Protein AF-M7W731-F1 (afdb_monomer_lite)

pLDDT: mean 79.97, std 20.3, range [30.62, 97.5]

Structure (mmCIF, N/CA/C/O backbone):
data_AF-M7W731-F1
#
_entry.id   AF-M7W731-F1
#
loop_
_atom_site.group_PDB
_atom_site.id
_atom_site.type_symbol
_atom_site.label_atom_id
_atom_site.label_alt_id
_atom_site.label_comp_id
_atom_site.label_asym_id
_atom_site.label_entity_id
_atom_site.label_seq_id
_atom_site.pdbx_PDB_ins_code
_atom_site.Cartn_x
_atom_site.Cartn_y
_atom_site.Cartn_z
_atom_site.occupancy
_atom_site.B_iso_or_equiv
_atom_site.auth_seq_id
_atom_site.auth_comp_id
_atom_site.auth_asym_id
_atom_site.auth_atom_id
_atom_site.pdbx_PDB_model_num
ATOM 1 N N . MET A 1 1 ? -31.489 16.932 43.949 1.00 35.72 1 MET A N 1
ATOM 2 C CA . MET A 1 1 ? -32.594 16.523 43.054 1.00 35.72 1 MET A CA 1
ATOM 3 C C . MET A 1 1 ? -32.447 15.030 42.828 1.00 35.72 1 MET A C 1
ATOM 5 O O . MET A 1 1 ? -31.420 14.610 42.314 1.00 35.72 1 MET A O 1
ATOM 9 N N . ASN A 1 2 ? -33.390 14.247 43.354 1.00 34.25 2 ASN A N 1
ATOM 10 C CA . ASN A 1 2 ? -33.272 12.797 43.522 1.00 34.25 2 ASN A CA 1
ATOM 11 C C . ASN A 1 2 ? -33.604 12.053 42.225 1.00 34.25 2 ASN A C 1
ATOM 13 O O . ASN A 1 2 ? -34.687 12.224 41.671 1.00 34.25 2 ASN A O 1
ATOM 17 N N . ASN A 1 3 ? -32.666 11.221 41.777 1.00 32.09 3 ASN A N 1
ATOM 18 C CA . ASN A 1 3 ? -32.801 10.346 40.621 1.00 32.09 3 ASN A CA 1
ATOM 19 C C . ASN A 1 3 ? -33.550 9.054 41.040 1.00 32.09 3 ASN A C 1
ATOM 21 O O . ASN A 1 3 ? -33.080 8.360 41.947 1.00 32.09 3 ASN A O 1
ATOM 25 N N . PRO A 1 4 ? -34.708 8.713 40.442 1.00 39.31 4 PRO A N 1
ATOM 26 C CA . PRO A 1 4 ? -35.573 7.618 40.902 1.00 39.31 4 PRO A CA 1
ATOM 27 C C . PRO A 1 4 ? -35.012 6.197 40.698 1.00 39.31 4 PRO A C 1
ATOM 29 O O . PRO A 1 4 ? -35.655 5.234 41.101 1.00 39.31 4 PRO A O 1
ATOM 32 N N . GLN A 1 5 ? -33.810 6.036 40.136 1.00 41.94 5 GLN A N 1
ATOM 33 C CA . GLN A 1 5 ? -33.186 4.719 39.938 1.00 41.94 5 GLN A CA 1
ATOM 34 C C . GLN A 1 5 ? -32.418 4.180 41.163 1.00 41.94 5 GLN A C 1
ATOM 36 O O . GLN A 1 5 ? -32.106 2.994 41.202 1.00 41.94 5 GLN A O 1
ATOM 41 N N . PHE A 1 6 ? -32.182 4.990 42.204 1.00 37.31 6 PHE A N 1
ATOM 42 C CA . PHE A 1 6 ? -31.450 4.554 43.410 1.00 37.31 6 PHE A CA 1
ATOM 43 C C . PHE A 1 6 ? -32.334 4.075 44.579 1.00 37.31 6 PHE A C 1
ATOM 45 O O . PHE A 1 6 ? -31.822 3.511 45.542 1.00 37.31 6 PHE A O 1
ATOM 52 N N . ALA A 1 7 ? -33.661 4.232 44.506 1.00 38.81 7 ALA A N 1
ATOM 53 C CA . ALA A 1 7 ? -34.571 3.839 45.592 1.00 38.81 7 ALA A CA 1
ATOM 54 C C . ALA A 1 7 ? -34.887 2.328 45.636 1.00 38.81 7 ALA A C 1
ATOM 56 O O . ALA A 1 7 ? -35.397 1.827 46.639 1.00 38.81 7 ALA A O 1
ATOM 57 N N . THR A 1 8 ? -34.580 1.586 44.570 1.00 40.72 8 THR A N 1
ATOM 58 C CA . THR A 1 8 ? -34.966 0.170 44.442 1.00 40.72 8 THR A CA 1
AT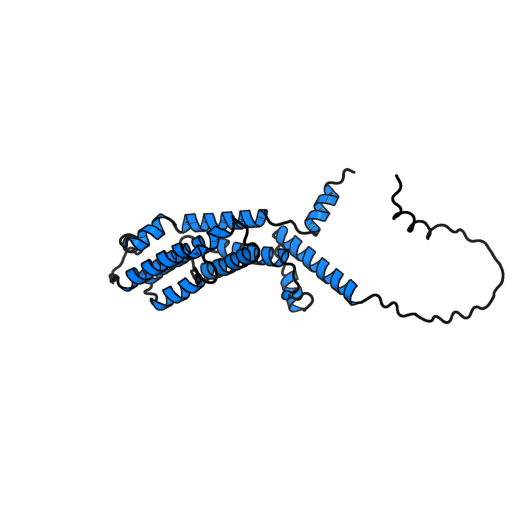OM 59 C C . THR A 1 8 ? -33.968 -0.786 45.107 1.00 40.72 8 THR A C 1
ATOM 61 O O . THR A 1 8 ? -34.338 -1.902 45.455 1.00 40.72 8 THR A O 1
ATOM 64 N N . LEU A 1 9 ? -32.729 -0.354 45.371 1.00 33.38 9 LEU A N 1
ATOM 65 C CA . LEU A 1 9 ? -31.668 -1.227 45.900 1.00 33.38 9 LEU A CA 1
ATOM 66 C C . LEU A 1 9 ? -31.447 -1.144 47.421 1.00 33.38 9 LEU A C 1
ATOM 68 O O . LEU A 1 9 ? -30.723 -1.968 47.967 1.00 33.38 9 LEU A O 1
ATOM 72 N N . GLN A 1 10 ? -32.111 -0.229 48.136 1.00 36.72 10 GLN A N 1
ATOM 73 C CA . GLN A 1 10 ? -31.995 -0.121 49.603 1.00 36.72 10 GLN A CA 1
ATOM 74 C C . GLN A 1 10 ? -33.144 -0.775 50.390 1.00 36.72 10 GLN A C 1
ATOM 76 O O . GLN A 1 10 ? -33.113 -0.789 51.617 1.00 36.72 10 GLN A O 1
ATOM 81 N N . ARG A 1 11 ? -34.144 -1.372 49.727 1.00 36.34 11 ARG A N 1
ATOM 82 C CA . ARG A 1 11 ? -35.282 -2.019 50.415 1.00 36.34 11 ARG A CA 1
ATOM 83 C C . ARG A 1 11 ? -35.084 -3.487 50.792 1.00 36.34 11 ARG A C 1
ATOM 85 O O . ARG A 1 11 ? -35.957 -4.044 51.445 1.00 36.34 11 ARG A O 1
ATOM 92 N N . ILE A 1 12 ? -33.966 -4.109 50.421 1.00 39.00 12 ILE A N 1
ATOM 93 C CA . ILE A 1 12 ? -33.734 -5.542 50.690 1.00 39.00 12 ILE A CA 1
ATOM 94 C C . ILE A 1 12 ? -32.923 -5.772 51.981 1.00 39.00 12 ILE A C 1
ATOM 96 O O . ILE A 1 12 ? -32.869 -6.888 52.483 1.00 39.00 12 ILE A O 1
ATOM 100 N N . VAL A 1 13 ? -32.360 -4.727 52.596 1.00 34.09 13 VAL A N 1
ATOM 101 C CA . VAL A 1 13 ? -31.476 -4.877 53.766 1.00 34.09 13 VAL A CA 1
ATOM 102 C C . VAL A 1 13 ? -31.936 -3.991 54.916 1.00 34.09 13 VAL A C 1
ATOM 104 O O . VAL A 1 13 ? -31.224 -3.080 55.312 1.00 34.09 13 VAL A O 1
ATOM 107 N N . SER A 1 14 ? -33.153 -4.189 55.422 1.00 39.88 14 SER A N 1
ATOM 108 C CA . SER A 1 14 ? -33.598 -3.626 56.712 1.00 39.88 14 SER A CA 1
ATOM 109 C C . SER A 1 14 ? -34.941 -4.226 57.124 1.00 39.88 14 SER A C 1
ATOM 111 O O . SER A 1 14 ? -35.965 -3.568 56.970 1.00 39.88 14 SER A O 1
ATOM 113 N N . GLN A 1 15 ? -34.960 -5.453 57.646 1.00 35.84 15 GLN A N 1
ATOM 114 C CA . GLN A 1 15 ? -36.012 -5.870 58.581 1.00 35.84 15 GLN A CA 1
ATOM 115 C C . GLN A 1 15 ? -35.390 -6.738 59.680 1.00 35.84 15 GLN A C 1
ATOM 117 O O . GLN A 1 15 ? -34.913 -7.842 59.428 1.00 35.84 15 GLN A O 1
ATOM 122 N N . GLU A 1 16 ? -35.355 -6.178 60.890 1.00 34.25 16 GLU A N 1
ATOM 123 C CA . GLU A 1 16 ? -35.110 -6.890 62.145 1.00 34.25 16 GLU A CA 1
ATOM 124 C C . GLU A 1 16 ? -36.186 -7.968 62.390 1.00 34.25 16 GLU A C 1
ATOM 126 O O . GLU A 1 16 ? -37.308 -7.852 61.885 1.00 34.25 16 GLU A O 1
ATOM 131 N N . PRO A 1 17 ? -35.878 -9.020 63.169 1.00 32.97 17 PRO A N 1
ATOM 132 C CA . PRO A 1 17 ? -36.778 -10.148 63.356 1.00 32.97 17 PRO A CA 1
ATOM 133 C C . PRO A 1 17 ? -37.868 -9.838 64.393 1.00 32.97 17 PRO A C 1
ATOM 135 O O . PRO A 1 17 ? -37.584 -9.579 65.562 1.00 32.97 17 PRO A O 1
ATOM 138 N N . LEU A 1 18 ? -39.134 -9.954 63.991 1.00 33.41 18 LEU A N 1
ATOM 139 C CA . LEU A 1 18 ? -40.259 -10.097 64.918 1.00 33.41 18 LEU A CA 1
ATOM 140 C C . LEU A 1 18 ? -40.454 -11.591 65.241 1.00 33.41 18 LEU A C 1
ATOM 142 O O . LEU A 1 18 ? -40.784 -12.393 64.371 1.00 33.41 18 LEU A O 1
ATOM 146 N N . HIS A 1 19 ? -40.239 -11.973 66.502 1.00 31.64 19 HIS A N 1
ATOM 147 C CA . HIS A 1 19 ? -40.665 -13.261 67.072 1.00 31.64 19 HIS A CA 1
ATOM 148 C C . HIS A 1 19 ? -42.198 -13.287 67.316 1.00 31.64 19 HIS A C 1
ATOM 150 O O . HIS A 1 19 ? -42.839 -12.238 67.311 1.00 31.64 19 HIS A O 1
ATOM 156 N N . PRO A 1 20 ? -42.799 -14.426 67.710 1.00 41.78 20 PRO A N 1
ATOM 157 C CA . PRO A 1 20 ? -43.018 -15.634 66.921 1.00 41.78 20 PRO A CA 1
ATOM 158 C C . PRO A 1 20 ? -44.527 -15.959 66.879 1.00 41.78 20 PRO A C 1
ATOM 160 O O . PRO A 1 20 ? -45.211 -15.886 67.899 1.00 41.78 20 PRO A O 1
ATOM 163 N N . THR A 1 21 ? -45.092 -16.382 65.749 1.00 31.80 21 THR A N 1
ATOM 164 C CA . THR A 1 21 ? -46.447 -16.962 65.779 1.00 31.80 21 THR A CA 1
ATOM 165 C C . THR A 1 21 ? -46.628 -18.059 64.738 1.00 31.80 21 THR A C 1
ATOM 167 O O . THR A 1 21 ? -46.629 -17.818 63.541 1.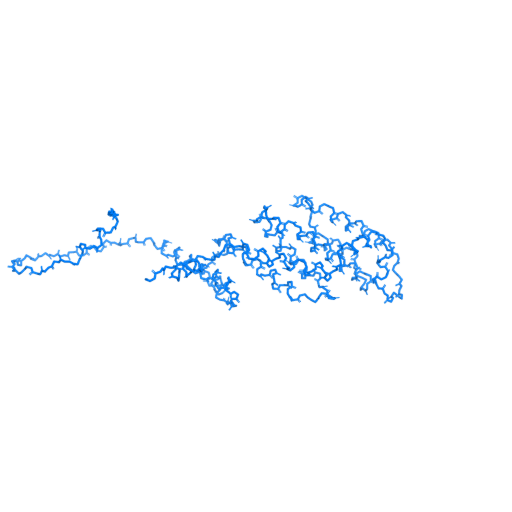00 31.80 21 THR A O 1
ATOM 170 N N . GLN A 1 22 ? -46.812 -19.262 65.288 1.00 33.59 22 GLN A N 1
ATOM 171 C CA . GLN A 1 22 ? -47.610 -20.386 64.796 1.00 33.59 22 GLN A CA 1
ATOM 172 C C . GLN A 1 22 ? -47.165 -21.082 63.498 1.00 33.59 22 GLN A C 1
ATOM 174 O O . GLN A 1 22 ? -47.378 -20.625 62.382 1.00 33.59 22 GLN A O 1
ATOM 179 N N . ASN A 1 23 ? -46.624 -22.289 63.707 1.00 36.53 23 ASN A N 1
ATOM 180 C CA . ASN A 1 23 ? -46.386 -23.324 62.707 1.00 36.53 23 ASN A CA 1
ATOM 181 C C . ASN A 1 23 ? -47.661 -23.633 61.909 1.00 36.53 23 ASN A C 1
ATOM 183 O O . ASN A 1 23 ? -48.550 -24.331 62.395 1.00 36.53 23 ASN A O 1
ATOM 187 N N . ILE A 1 24 ? -47.695 -23.184 60.659 1.00 34.38 24 ILE A N 1
ATOM 188 C CA . ILE A 1 24 ? -48.495 -23.802 59.603 1.00 34.38 24 ILE A CA 1
ATOM 189 C C . ILE A 1 24 ? -47.495 -24.588 58.747 1.00 34.38 24 ILE A C 1
ATOM 191 O O . ILE A 1 24 ? -46.533 -23.985 58.265 1.00 34.38 24 ILE A O 1
ATOM 195 N N . PRO A 1 25 ? -47.656 -25.908 58.553 1.00 30.62 25 PRO A N 1
ATOM 196 C CA . PRO A 1 25 ? -46.823 -26.633 57.612 1.00 30.62 25 PRO A CA 1
ATOM 197 C C . PRO A 1 25 ? -47.256 -26.226 56.203 1.00 30.62 25 PRO A C 1
ATOM 199 O O . PRO A 1 25 ? -48.246 -26.722 55.673 1.00 30.62 25 PRO A O 1
ATOM 202 N N . ILE A 1 26 ? -46.538 -25.271 55.615 1.00 33.94 26 ILE A N 1
ATOM 203 C CA . ILE A 1 26 ? -46.616 -24.996 54.184 1.00 33.94 26 ILE A CA 1
ATOM 204 C C . ILE A 1 26 ? -45.675 -26.001 53.524 1.00 33.94 26 ILE A C 1
ATOM 206 O O . ILE A 1 26 ? -44.454 -25.860 53.597 1.00 33.94 26 ILE A O 1
ATOM 210 N N . GLU A 1 27 ? -46.238 -27.037 52.901 1.00 33.44 27 GLU A N 1
ATOM 211 C CA . GLU A 1 27 ? -45.519 -27.811 51.890 1.00 33.44 27 GLU A CA 1
ATOM 212 C C . GLU A 1 27 ? -45.162 -26.862 50.743 1.00 33.44 27 GLU A C 1
ATOM 214 O O . GLU A 1 27 ? -45.963 -26.585 49.849 1.00 33.44 27 GLU A O 1
ATOM 219 N N . VAL A 1 28 ? -43.941 -26.330 50.780 1.00 31.69 28 VAL A N 1
ATOM 220 C CA . VAL A 1 28 ? -43.346 -25.638 49.643 1.00 31.69 28 VAL A CA 1
ATOM 221 C C . VAL A 1 28 ? -43.001 -26.713 48.621 1.00 31.69 28 VAL A C 1
ATOM 223 O O . VAL A 1 28 ? -41.910 -27.283 48.630 1.00 31.69 28 VAL A O 1
ATOM 226 N N . LYS A 1 29 ? -43.937 -27.005 47.716 1.00 31.25 29 LYS A N 1
ATOM 227 C CA . LYS A 1 29 ? -43.549 -27.547 46.417 1.00 31.25 29 LYS A CA 1
ATOM 228 C C . LYS A 1 29 ? -42.704 -26.470 45.751 1.00 31.25 29 LYS A C 1
ATOM 230 O O . LYS A 1 29 ? -43.227 -25.462 45.286 1.00 31.25 29 LYS A O 1
ATOM 235 N N . MET A 1 30 ? -41.387 -26.666 45.763 1.00 32.84 30 MET A N 1
ATOM 236 C CA . MET A 1 30 ? -40.483 -25.928 44.894 1.00 32.84 30 MET A CA 1
ATOM 237 C C . MET A 1 30 ? -40.798 -26.348 43.459 1.00 32.84 30 MET A C 1
ATOM 239 O O . MET A 1 30 ? -40.150 -27.229 42.900 1.00 32.84 30 MET A O 1
ATOM 243 N N . GLU A 1 31 ? -41.808 -25.728 42.855 1.00 34.28 31 GLU A N 1
ATOM 244 C CA . GLU A 1 31 ? -41.793 -25.564 41.411 1.00 34.28 31 GLU A CA 1
ATOM 245 C C . GLU A 1 31 ? -40.622 -24.628 41.125 1.00 34.28 31 GLU A C 1
ATOM 247 O O . GLU A 1 31 ? -40.705 -23.406 41.249 1.00 34.28 31 GLU A O 1
ATOM 252 N N . GLN A 1 32 ? -39.470 -25.239 40.838 1.00 33.44 32 GLN A N 1
ATOM 253 C CA . GLN A 1 32 ? -38.389 -24.574 40.139 1.00 33.44 32 GLN A CA 1
ATOM 254 C C . GLN A 1 32 ? -38.956 -24.145 38.788 1.00 33.44 32 GLN A C 1
ATOM 256 O O . GLN A 1 32 ? -38.897 -24.888 37.812 1.00 33.44 32 GLN A O 1
ATOM 261 N N . SER A 1 33 ? -39.538 -22.949 38.737 1.00 33.09 33 SER A N 1
ATOM 262 C CA . SER A 1 33 ? -39.688 -22.233 37.481 1.00 33.09 33 SER A CA 1
ATOM 263 C C . SER A 1 33 ? -38.289 -22.151 36.881 1.00 33.09 33 SER A C 1
ATOM 265 O O . SER A 1 33 ? -37.407 -21.566 37.520 1.00 33.09 33 SER A O 1
ATOM 267 N N . PRO A 1 34 ? -38.029 -22.762 35.712 1.00 33.75 34 PRO A N 1
ATOM 268 C CA . PRO A 1 34 ? -36.736 -22.617 35.083 1.00 33.75 34 PRO A CA 1
ATOM 269 C C . PRO A 1 34 ? -36.574 -21.129 34.796 1.00 33.75 34 PRO A C 1
ATOM 271 O O . PRO A 1 34 ? -37.365 -20.519 34.075 1.00 33.75 34 PRO A O 1
ATOM 274 N N . MET A 1 35 ? -35.570 -20.528 35.425 1.00 36.06 35 MET A N 1
ATOM 275 C CA . MET A 1 35 ? -35.112 -19.201 35.070 1.00 36.06 35 MET A CA 1
ATOM 276 C C . MET A 1 35 ? -34.564 -19.338 33.648 1.00 36.06 35 MET A C 1
ATOM 278 O O . MET A 1 35 ? -33.432 -19.771 33.451 1.00 36.06 35 MET A O 1
ATOM 282 N N . ILE A 1 36 ? -35.382 -19.040 32.639 1.00 39.16 36 ILE A N 1
ATOM 283 C CA . ILE A 1 36 ? -34.905 -18.866 31.267 1.00 39.16 36 ILE A CA 1
ATOM 284 C C . ILE A 1 36 ? -34.214 -17.498 31.245 1.00 39.16 36 ILE A C 1
ATOM 286 O O . ILE A 1 36 ? -34.732 -16.515 30.723 1.00 39.16 36 ILE A O 1
ATOM 290 N N . VAL A 1 37 ? -33.059 -17.406 31.909 1.00 40.44 37 VAL A N 1
ATOM 291 C CA . VAL A 1 37 ? -32.081 -16.362 31.613 1.00 40.44 37 VAL A CA 1
ATOM 292 C C . VAL A 1 37 ? -31.497 -16.790 30.285 1.00 40.44 37 VAL A C 1
ATOM 294 O O . VAL A 1 37 ? -30.878 -17.847 30.198 1.00 40.44 37 VAL A O 1
ATOM 297 N N . SER A 1 38 ? -31.800 -16.033 29.233 1.00 44.31 38 SER A N 1
ATOM 298 C CA . SER A 1 38 ? -31.366 -16.343 27.877 1.00 44.31 38 SER A CA 1
ATOM 299 C C . SER A 1 38 ? -29.852 -16.560 27.874 1.00 44.31 38 SER A C 1
ATOM 301 O O . SER A 1 38 ? -29.084 -15.600 27.995 1.00 44.31 38 SER A O 1
ATOM 303 N N . THR A 1 39 ? -29.431 -17.812 27.726 1.00 53.38 39 THR A N 1
ATOM 304 C CA . THR A 1 39 ? -28.039 -18.233 27.519 1.00 53.38 39 THR A CA 1
ATOM 305 C C . THR A 1 39 ? -27.357 -17.418 26.420 1.00 53.38 39 THR A C 1
ATOM 307 O O . THR A 1 39 ? -26.147 -17.206 26.456 1.00 53.38 39 THR A O 1
ATOM 310 N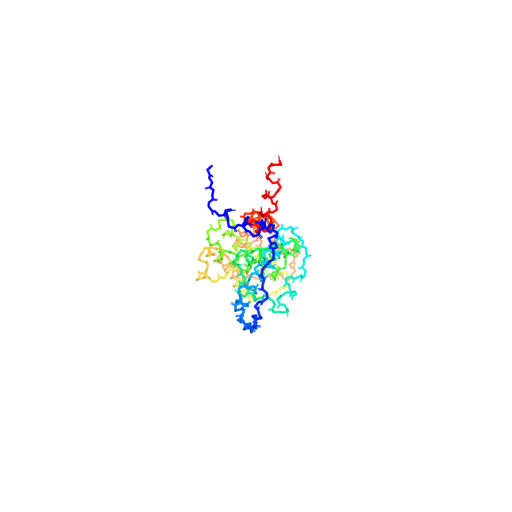 N . ASP A 1 40 ? -28.149 -16.880 25.496 1.00 62.78 40 ASP A N 1
ATOM 311 C CA . ASP A 1 40 ? -27.712 -16.064 24.371 1.00 62.78 40 ASP A CA 1
ATOM 312 C C . ASP A 1 40 ? -27.193 -14.685 24.797 1.00 62.78 40 ASP A C 1
ATOM 314 O O . ASP A 1 40 ? -26.165 -14.243 24.291 1.00 62.78 40 ASP A O 1
ATOM 318 N N . LEU A 1 41 ? -27.836 -14.014 25.763 1.00 58.28 41 LEU A N 1
ATOM 319 C CA . LEU A 1 41 ? -27.426 -12.672 26.200 1.00 58.28 41 LEU A CA 1
ATOM 320 C C . LEU A 1 41 ? -26.138 -12.715 27.028 1.00 58.28 41 LEU A C 1
ATOM 322 O O . LEU A 1 41 ? -25.248 -11.893 26.833 1.00 58.28 41 LEU A O 1
ATOM 326 N N . GLU A 1 42 ? -26.012 -13.684 27.935 1.00 64.06 42 GLU A N 1
ATOM 327 C CA . GLU A 1 42 ? -24.808 -13.828 28.759 1.00 64.06 42 GLU A CA 1
ATOM 328 C C . GLU A 1 42 ? -23.595 -14.240 27.909 1.00 64.06 42 GLU A C 1
ATOM 330 O O . GLU A 1 42 ? -22.498 -13.705 28.079 1.00 64.06 42 GLU A O 1
ATOM 335 N N . THR A 1 43 ? -23.806 -15.124 26.930 1.00 67.88 43 THR A N 1
ATOM 336 C CA . THR A 1 43 ? -22.784 -15.508 25.947 1.00 67.88 43 THR A CA 1
ATOM 337 C C . THR A 1 43 ? -22.387 -14.325 25.064 1.00 67.88 43 THR A C 1
ATOM 339 O O . THR A 1 43 ? -21.196 -14.089 24.859 1.00 67.88 43 THR A O 1
ATOM 342 N N . LEU A 1 44 ? -23.356 -13.534 24.594 1.00 64.06 44 LEU A N 1
ATOM 343 C CA . LEU A 1 44 ? -23.106 -12.325 23.805 1.00 64.06 44 LEU A CA 1
ATOM 344 C C . LEU A 1 44 ? -22.308 -11.277 24.598 1.00 64.06 44 LEU A C 1
ATOM 346 O O . LEU A 1 44 ? -21.345 -10.714 24.079 1.00 64.06 44 LEU A O 1
ATOM 350 N N . CYS A 1 45 ? -22.657 -11.054 25.869 1.00 71.88 45 CYS A N 1
ATOM 351 C CA . CYS A 1 45 ? -21.927 -10.146 26.753 1.00 71.88 45 CYS A CA 1
ATOM 352 C C . CYS A 1 45 ? -20.476 -10.598 26.960 1.00 71.88 45 CYS A C 1
ATOM 354 O O . CYS A 1 45 ? -19.567 -9.782 26.836 1.00 71.88 45 CYS A O 1
ATOM 356 N N . ARG A 1 46 ? -20.236 -11.895 27.201 1.00 75.56 46 ARG A N 1
ATOM 357 C CA . ARG A 1 46 ? -18.876 -12.445 27.355 1.00 75.56 46 ARG A CA 1
ATOM 358 C C . ARG A 1 46 ? -18.042 -12.286 26.082 1.00 75.56 46 ARG A C 1
ATOM 360 O O . ARG A 1 46 ? -16.890 -11.870 26.173 1.00 75.56 46 ARG A O 1
ATOM 367 N N . LYS A 1 47 ? -18.622 -12.566 24.908 1.00 75.38 47 LYS A N 1
ATOM 368 C CA . LYS A 1 47 ? -17.961 -12.371 23.605 1.00 75.38 47 LYS A CA 1
ATOM 369 C C . LYS A 1 47 ? -17.531 -10.919 23.405 1.00 75.38 47 LYS A C 1
ATOM 371 O O . LYS A 1 47 ? -16.373 -10.666 23.089 1.00 75.38 47 LYS A O 1
ATOM 376 N N . LYS A 1 48 ? -18.441 -9.976 23.665 1.00 77.62 48 LYS A N 1
ATOM 377 C CA . LYS A 1 48 ? -18.162 -8.542 23.544 1.00 77.62 48 LYS A CA 1
ATOM 378 C C . LYS A 1 48 ? -17.055 -8.087 24.496 1.00 77.62 48 LYS A C 1
ATOM 380 O O . LYS A 1 48 ? -16.137 -7.399 24.076 1.00 77.62 48 LYS A O 1
ATOM 385 N N . THR A 1 49 ? -17.089 -8.527 25.754 1.00 80.69 49 THR A N 1
ATOM 386 C CA . THR A 1 49 ? -16.029 -8.206 26.721 1.00 80.69 49 THR A CA 1
ATOM 387 C C . THR A 1 49 ? -14.662 -8.736 26.281 1.00 80.69 49 THR A C 1
ATOM 389 O O . THR A 1 49 ? -13.661 -8.047 26.451 1.00 80.69 49 THR A O 1
ATOM 392 N N . LEU A 1 50 ? -14.597 -9.940 25.705 1.00 79.56 50 LEU A N 1
ATOM 393 C CA . LEU A 1 50 ? -13.344 -10.485 25.176 1.00 79.56 50 LEU A CA 1
ATOM 394 C C . LEU A 1 50 ? -12.829 -9.681 23.976 1.00 79.56 50 LEU A C 1
ATOM 396 O O . LEU A 1 50 ? -11.631 -9.417 23.906 1.00 79.56 50 LEU A O 1
ATOM 400 N N . GLU A 1 51 ? -13.717 -9.256 23.073 1.00 80.19 51 GLU A N 1
ATOM 401 C CA . GLU A 1 51 ? -13.362 -8.354 21.972 1.00 80.19 51 GLU A CA 1
ATOM 402 C C . GLU A 1 51 ? -12.805 -7.023 22.496 1.00 80.19 51 GLU A C 1
ATOM 404 O O . GLU A 1 51 ? -11.718 -6.626 22.081 1.00 80.19 51 GLU A O 1
ATOM 409 N N . ASP A 1 52 ? -13.483 -6.390 23.458 1.00 83.19 52 ASP A N 1
ATOM 410 C CA . ASP A 1 52 ? -13.059 -5.120 24.062 1.00 83.19 52 ASP A CA 1
ATOM 411 C C . ASP A 1 52 ? -11.674 -5.241 24.739 1.00 83.19 52 ASP A C 1
ATOM 413 O O . ASP A 1 52 ? -10.844 -4.332 24.655 1.00 83.19 52 ASP A O 1
ATOM 417 N N . ILE A 1 53 ? -11.388 -6.381 25.385 1.00 81.94 53 ILE A N 1
ATOM 418 C CA . ILE A 1 53 ? -10.066 -6.678 25.963 1.00 81.94 53 ILE A CA 1
ATOM 419 C C . ILE A 1 53 ? -9.017 -6.847 24.859 1.00 81.94 53 ILE A C 1
ATOM 421 O O . ILE A 1 53 ? -7.920 -6.302 24.971 1.00 81.94 53 ILE A O 1
ATOM 425 N N . CYS A 1 54 ? -9.320 -7.590 23.793 1.00 83.06 54 CYS A N 1
ATOM 426 C CA . CYS A 1 54 ? -8.395 -7.743 22.672 1.00 83.06 54 CYS A CA 1
ATOM 427 C C . CYS A 1 54 ? -8.110 -6.398 21.990 1.00 83.06 54 CYS A C 1
ATOM 429 O O . CYS A 1 54 ? -6.962 -6.123 21.646 1.00 83.06 54 CYS A O 1
ATOM 431 N N . GLU A 1 55 ? -9.126 -5.548 21.837 1.00 84.44 55 GLU A N 1
ATOM 432 C CA . GLU A 1 55 ? -8.981 -4.196 21.302 1.00 84.44 55 GLU A CA 1
ATOM 433 C C . GLU A 1 55 ? -8.053 -3.346 22.173 1.00 84.44 55 GLU A C 1
ATOM 435 O O . GLU A 1 55 ? -7.135 -2.712 21.661 1.00 84.44 55 GLU A O 1
ATOM 440 N N . TYR A 1 56 ? -8.222 -3.408 23.494 1.00 85.38 56 TYR A N 1
ATOM 441 C CA . TYR A 1 56 ? -7.342 -2.735 24.444 1.00 85.38 56 TYR A CA 1
ATOM 442 C C . TYR A 1 56 ? -5.890 -3.196 24.351 1.00 85.38 56 TYR A C 1
ATOM 444 O O . TYR A 1 56 ? -4.977 -2.376 24.308 1.00 85.38 56 TYR A O 1
ATOM 452 N N . LEU A 1 57 ? -5.655 -4.508 24.290 1.00 84.06 57 LEU A N 1
ATOM 453 C CA . LEU A 1 57 ? -4.301 -5.044 24.146 1.00 84.06 57 LEU A CA 1
ATOM 454 C C . LEU A 1 57 ? -3.655 -4.586 22.832 1.00 84.06 57 LEU A C 1
ATOM 456 O O . LEU A 1 57 ? -2.456 -4.313 22.811 1.00 84.06 57 LEU A O 1
ATOM 460 N N . MET A 1 58 ? -4.437 -4.458 21.753 1.00 82.56 58 MET A N 1
ATOM 461 C CA . MET A 1 58 ? -3.949 -3.865 20.508 1.00 82.56 58 MET A CA 1
ATOM 462 C C . MET A 1 58 ? -3.594 -2.388 20.674 1.00 82.56 58 MET A C 1
ATOM 464 O O . MET A 1 58 ? -2.501 -2.023 20.256 1.00 82.56 58 MET A O 1
ATOM 468 N N . ASP A 1 59 ? -4.453 -1.586 21.310 1.00 81.94 59 ASP A N 1
ATOM 469 C CA . ASP A 1 59 ? -4.215 -0.152 21.542 1.00 81.94 59 ASP A CA 1
ATOM 470 C C . ASP A 1 59 ? -2.960 0.118 22.384 1.00 81.94 59 ASP A C 1
ATOM 472 O O . ASP A 1 59 ? -2.331 1.163 22.250 1.00 81.94 59 ASP A O 1
ATOM 476 N N . GLN A 1 60 ? -2.607 -0.812 23.273 1.00 82.12 60 GLN A N 1
ATOM 477 C CA . GLN A 1 60 ? -1.408 -0.732 24.112 1.00 82.12 60 GLN A CA 1
ATOM 478 C C . GLN A 1 60 ? -0.165 -1.355 23.456 1.00 82.12 60 GLN A C 1
ATOM 480 O O . GLN A 1 60 ? 0.851 -1.528 24.127 1.00 82.12 60 GLN A O 1
ATOM 485 N N . ASP A 1 61 ? -0.245 -1.747 22.180 1.00 76.62 61 ASP A N 1
ATOM 486 C CA . ASP A 1 61 ? 0.815 -2.457 21.456 1.00 76.62 61 ASP A CA 1
ATOM 487 C C . ASP A 1 61 ? 1.317 -3.730 22.164 1.00 76.62 61 ASP A C 1
ATOM 489 O O . ASP A 1 61 ? 2.433 -4.200 21.944 1.00 76.62 61 ASP A O 1
ATOM 493 N N . ILE A 1 62 ? 0.460 -4.359 22.971 1.00 78.88 62 ILE A N 1
ATOM 494 C CA . ILE A 1 62 ? 0.786 -5.600 23.668 1.00 78.88 62 ILE A CA 1
ATOM 495 C C . ILE A 1 62 ? 0.610 -6.758 22.688 1.00 78.88 62 ILE A C 1
ATOM 497 O O . ILE A 1 62 ? -0.473 -6.998 22.142 1.00 78.88 62 ILE A O 1
ATOM 501 N N . GLU A 1 63 ? 1.691 -7.494 22.444 1.00 69.19 63 GLU A N 1
ATOM 502 C CA . GLU A 1 63 ? 1.637 -8.719 21.655 1.00 69.19 63 GLU A CA 1
ATOM 503 C C . GLU A 1 63 ? 0.877 -9.794 22.439 1.00 69.19 63 GLU A C 1
ATOM 505 O O . GLU A 1 63 ? 1.270 -10.191 23.537 1.00 69.19 63 GLU A O 1
ATOM 510 N N . CYS A 1 64 ? -0.253 -10.250 21.898 1.00 68.12 64 CYS A N 1
ATOM 511 C CA . CYS A 1 64 ? -1.094 -11.223 22.575 1.00 68.12 64 CYS A CA 1
ATOM 512 C C . CYS A 1 64 ? -1.672 -12.237 21.587 1.00 68.12 64 CYS A C 1
ATOM 514 O O . CYS A 1 64 ? -2.499 -11.908 20.738 1.00 68.12 64 CYS A O 1
ATOM 516 N N . GLY A 1 65 ? -1.275 -13.504 21.737 1.00 73.44 65 GLY A N 1
ATOM 517 C CA . GLY A 1 65 ? -1.846 -14.622 20.981 1.00 73.44 65 GLY A CA 1
ATOM 518 C C . GLY A 1 65 ? -3.284 -14.973 21.382 1.00 73.44 65 GLY A C 1
ATOM 519 O O . GLY A 1 65 ? -3.910 -15.783 20.700 1.00 73.44 65 GLY A O 1
ATOM 520 N N . LEU A 1 66 ? -3.812 -14.358 22.452 1.00 75.88 66 LEU A N 1
ATOM 521 C CA . LEU A 1 66 ? -5.152 -14.611 22.989 1.00 75.88 66 LEU A CA 1
ATOM 522 C C . LEU A 1 66 ? -6.215 -14.530 21.898 1.00 75.88 66 LEU A C 1
ATOM 524 O O . LEU A 1 66 ? -7.051 -15.413 21.795 1.00 75.88 66 LEU A O 1
ATOM 528 N N . PHE A 1 67 ? -6.153 -13.521 21.034 1.00 74.00 67 PHE A N 1
ATOM 529 C CA . PHE A 1 67 ? -7.160 -13.361 19.994 1.00 74.00 67 PHE A CA 1
ATOM 530 C C . PHE A 1 67 ? -7.168 -14.513 18.977 1.00 74.00 67 PHE A C 1
ATOM 532 O O . PHE A 1 67 ? -8.223 -15.057 18.653 1.00 74.00 67 PHE A O 1
ATOM 539 N N . ASN A 1 68 ? -5.990 -14.938 18.510 1.00 77.19 68 ASN A N 1
ATOM 540 C CA . ASN A 1 68 ? -5.884 -16.080 17.600 1.00 77.19 68 ASN A CA 1
ATOM 541 C C . ASN A 1 68 ? -6.370 -17.366 18.277 1.00 77.19 68 ASN A C 1
ATOM 543 O O . ASN A 1 68 ? -7.046 -18.169 17.642 1.00 77.19 68 ASN A O 1
ATOM 547 N N . GLN A 1 69 ? -6.088 -17.530 19.572 1.00 81.06 69 GLN A N 1
ATOM 548 C CA . GLN A 1 69 ? -6.609 -18.642 20.365 1.00 81.06 69 GLN A CA 1
ATOM 549 C C . GLN A 1 69 ? -8.137 -18.578 20.493 1.00 81.06 69 GLN A C 1
ATOM 551 O O . GLN A 1 69 ? -8.795 -19.610 20.396 1.00 81.06 69 GLN A O 1
ATOM 556 N N . LEU A 1 70 ? -8.727 -17.394 20.670 1.00 78.50 70 LEU A N 1
ATOM 557 C CA . LEU A 1 70 ? -10.180 -17.228 20.761 1.00 78.50 70 LEU A CA 1
ATOM 558 C C . LEU A 1 70 ? -10.887 -17.585 19.446 1.00 78.50 70 LEU A C 1
ATOM 560 O O . LEU A 1 70 ? -11.937 -18.221 19.490 1.00 78.50 70 LEU A O 1
ATOM 564 N N . ILE A 1 71 ? -10.300 -17.247 18.292 1.00 74.81 71 ILE A N 1
ATOM 565 C CA . ILE A 1 71 ? -10.814 -17.680 16.981 1.00 74.81 71 ILE A CA 1
ATOM 566 C C . ILE A 1 71 ? -10.646 -19.192 16.798 1.00 74.81 71 ILE A C 1
ATOM 568 O O . ILE A 1 71 ? -11.592 -19.868 16.413 1.00 74.81 71 ILE A O 1
ATOM 572 N N . GLN A 1 72 ? -9.455 -19.735 17.074 1.00 83.38 72 GLN A N 1
ATOM 573 C CA . GLN A 1 72 ? -9.160 -21.163 16.884 1.00 83.38 72 GLN A CA 1
ATOM 574 C C . GLN A 1 72 ? -10.059 -22.077 17.719 1.00 83.38 72 GLN A C 1
ATOM 576 O O . GLN A 1 72 ? -10.355 -23.189 17.300 1.00 83.38 72 GLN A O 1
ATOM 581 N N . ASN A 1 73 ? -10.484 -21.607 18.890 1.00 83.00 73 ASN A N 1
ATOM 582 C CA . ASN A 1 73 ? -11.405 -22.325 19.766 1.00 83.00 73 ASN A CA 1
ATOM 583 C C . ASN A 1 73 ? -12.878 -21.934 19.537 1.00 83.00 73 ASN A C 1
ATOM 585 O O . ASN A 1 73 ? -13.717 -22.233 20.381 1.00 83.00 73 ASN A O 1
ATOM 589 N N . GLU A 1 74 ? -13.189 -21.233 18.440 1.00 79.50 74 GLU A N 1
ATOM 590 C CA . GLU A 1 74 ? -14.550 -20.851 18.032 1.00 79.50 74 GLU A CA 1
ATOM 591 C C . GLU A 1 74 ? -15.311 -19.982 19.058 1.00 79.50 74 GLU A C 1
ATOM 593 O O . GLU A 1 74 ? -16.533 -19.837 18.997 1.00 79.50 74 GLU A O 1
ATOM 598 N N . TYR A 1 75 ? -14.598 -19.335 19.989 1.00 74.06 75 TYR A N 1
ATOM 599 C CA . TYR A 1 75 ? -15.199 -18.413 20.961 1.00 74.06 75 TYR A CA 1
ATOM 600 C C . TYR A 1 75 ? -15.621 -17.090 20.318 1.00 74.06 75 TYR A C 1
ATOM 602 O O . TYR A 1 75 ? -16.562 -16.445 20.786 1.00 74.06 75 TYR A O 1
ATOM 610 N N . ILE A 1 76 ? -14.931 -16.687 19.249 1.00 74.00 76 ILE A N 1
ATOM 611 C CA . ILE A 1 76 ? -15.201 -15.474 18.480 1.00 74.00 76 ILE A CA 1
ATOM 612 C C . ILE A 1 76 ? -15.302 -15.847 17.002 1.00 74.00 76 ILE A C 1
ATOM 614 O O . ILE A 1 76 ? -14.372 -16.424 16.441 1.00 74.00 76 ILE A O 1
ATOM 618 N N . ASN A 1 77 ? -16.407 -15.465 16.364 1.00 75.81 77 ASN A N 1
ATOM 619 C CA . ASN A 1 77 ? -16.546 -15.536 14.917 1.00 75.81 77 ASN A CA 1
ATOM 620 C C . ASN A 1 77 ? -15.931 -14.266 14.287 1.00 75.81 77 ASN A C 1
ATOM 622 O O . ASN A 1 77 ? -16.382 -13.165 14.613 1.00 75.81 77 ASN A O 1
ATOM 626 N N . PRO A 1 78 ? -14.935 -14.376 13.386 1.00 73.31 78 PRO A N 1
ATOM 627 C CA . PRO A 1 78 ? -14.335 -13.220 12.717 1.00 73.31 78 PRO A CA 1
ATOM 628 C C . PRO A 1 78 ? -15.341 -12.318 11.991 1.00 73.31 78 PRO A C 1
ATOM 630 O O . PRO A 1 78 ? -15.145 -11.101 11.920 1.00 73.31 78 PRO A O 1
ATOM 633 N N . ASP A 1 79 ? -16.429 -12.895 11.482 1.00 75.31 79 ASP A N 1
ATOM 634 C CA . ASP A 1 79 ? -17.453 -12.147 10.756 1.00 75.31 79 ASP A CA 1
ATOM 635 C C . ASP A 1 79 ? -18.261 -11.230 11.684 1.00 75.31 79 ASP A C 1
ATOM 637 O O . ASP A 1 79 ? -18.631 -10.126 11.276 1.00 75.31 79 ASP A O 1
ATOM 641 N N . GLU A 1 80 ? -18.434 -11.630 12.948 1.00 75.38 80 GLU A N 1
ATOM 642 C CA . GLU A 1 80 ? -19.197 -10.915 13.984 1.00 75.38 80 GLU A CA 1
ATOM 643 C C . GLU A 1 80 ? -18.421 -9.758 14.637 1.00 75.38 80 GLU A C 1
ATOM 645 O O . GLU A 1 80 ? -19.013 -8.972 15.373 1.00 75.38 80 GLU A O 1
ATOM 650 N N . LEU A 1 81 ? -17.117 -9.629 14.367 1.00 77.00 81 LEU A N 1
ATOM 651 C CA . LEU A 1 81 ? -16.276 -8.587 14.963 1.00 77.00 81 LEU A CA 1
ATOM 652 C C . LEU A 1 81 ? -16.732 -7.179 14.576 1.00 77.00 81 LEU A C 1
ATOM 654 O O . LEU A 1 81 ? -17.137 -6.924 13.433 1.00 77.00 81 LEU A O 1
ATOM 658 N N . SER A 1 82 ? -16.564 -6.233 15.500 1.00 80.62 82 SER A N 1
ATOM 659 C CA . SER A 1 82 ? -16.818 -4.828 15.220 1.00 80.62 82 SER A CA 1
ATOM 660 C C . SER A 1 82 ? -15.902 -4.302 14.113 1.00 80.62 82 SER A C 1
ATOM 662 O O . SER A 1 82 ? -14.738 -4.683 13.964 1.00 80.62 82 SER A O 1
ATOM 664 N N . GLN A 1 83 ? -16.426 -3.354 13.338 1.00 83.12 83 GLN A N 1
ATOM 665 C CA . GLN A 1 83 ? -15.656 -2.691 12.286 1.00 83.12 83 GLN A CA 1
ATOM 666 C C . GLN A 1 83 ? -14.445 -1.933 12.849 1.00 83.12 83 GLN A C 1
ATOM 668 O O . GLN A 1 83 ? -13.414 -1.844 12.193 1.00 83.12 83 GLN A O 1
ATOM 673 N N . ASN A 1 84 ? -14.529 -1.409 14.079 1.00 83.31 84 ASN A N 1
ATOM 674 C CA . ASN A 1 84 ? -13.393 -0.725 14.699 1.00 83.31 84 ASN A CA 1
ATOM 675 C C . ASN A 1 84 ? -12.241 -1.697 14.981 1.00 83.31 84 ASN A C 1
ATOM 677 O O . ASN A 1 84 ? -11.093 -1.405 14.647 1.00 83.31 84 ASN A O 1
ATOM 681 N N . TYR A 1 85 ? -12.566 -2.876 15.517 1.00 83.06 85 TYR A N 1
ATOM 682 C CA . TYR A 1 85 ? -11.597 -3.935 15.758 1.00 83.06 85 TYR A CA 1
ATOM 683 C C . TYR A 1 85 ? -10.946 -4.418 14.455 1.00 83.06 85 TYR A C 1
ATOM 685 O O . TYR A 1 85 ? -9.718 -4.500 14.373 1.00 83.06 85 TYR A O 1
ATOM 693 N N . LYS A 1 86 ? -11.755 -4.696 13.418 1.00 85.69 86 LYS A N 1
ATOM 694 C CA . LYS A 1 86 ? -11.266 -5.115 12.090 1.00 85.69 86 LYS A CA 1
ATOM 695 C C . LYS A 1 86 ? -10.269 -4.096 11.527 1.00 85.69 86 LYS A C 1
ATOM 697 O O . LYS A 1 86 ? -9.145 -4.482 11.210 1.00 85.69 86 LYS A O 1
ATOM 702 N N . LYS A 1 87 ? -10.608 -2.800 11.548 1.00 89.12 87 LYS A N 1
ATOM 703 C CA . LYS A 1 87 ? -9.703 -1.715 11.132 1.00 89.12 87 LYS A CA 1
ATOM 704 C C . LYS A 1 87 ? -8.396 -1.690 11.919 1.00 89.12 87 LYS A C 1
ATOM 706 O O . LYS A 1 87 ? -7.326 -1.669 11.316 1.00 89.12 87 LYS A O 1
ATOM 711 N N . LYS A 1 88 ? -8.455 -1.717 13.255 1.00 89.00 88 LYS A N 1
ATOM 712 C CA . LYS A 1 88 ? -7.250 -1.713 14.107 1.00 89.00 88 LYS A CA 1
ATOM 713 C C . LYS A 1 88 ? -6.338 -2.895 13.800 1.00 89.00 88 LYS A C 1
ATOM 715 O O . LYS A 1 88 ? -5.129 -2.723 13.672 1.00 89.00 88 LYS A O 1
ATOM 720 N N . ARG A 1 89 ? -6.916 -4.082 13.612 1.00 87.12 89 ARG A N 1
ATOM 721 C CA . ARG A 1 89 ? -6.169 -5.290 13.257 1.00 87.12 89 ARG A CA 1
ATOM 722 C C . ARG A 1 89 ? -5.510 -5.170 11.883 1.00 87.12 89 ARG A C 1
ATOM 724 O O . ARG A 1 89 ? -4.316 -5.442 11.771 1.00 87.12 89 ARG A O 1
ATOM 731 N N . THR A 1 90 ? -6.258 -4.754 10.861 1.00 91.94 90 THR A N 1
ATOM 732 C CA . THR A 1 90 ? -5.731 -4.558 9.501 1.00 91.94 90 THR A CA 1
ATOM 733 C C . THR A 1 90 ? -4.614 -3.515 9.493 1.00 91.94 90 THR A C 1
ATOM 735 O O . THR A 1 90 ? -3.562 -3.733 8.895 1.00 91.94 90 THR A O 1
ATOM 738 N N . LEU A 1 91 ? -4.782 -2.416 10.232 1.00 94.06 91 LEU A N 1
ATOM 739 C CA . LEU A 1 91 ? -3.765 -1.378 10.370 1.00 94.06 91 LEU A CA 1
ATOM 740 C C . LEU A 1 91 ? -2.513 -1.868 11.102 1.00 94.06 91 LEU A C 1
ATOM 742 O O . LEU A 1 91 ? -1.403 -1.615 10.637 1.00 94.06 91 LEU A O 1
ATOM 746 N N . LYS A 1 92 ? -2.669 -2.605 12.208 1.00 90.75 92 LYS A N 1
ATOM 747 C CA . LYS A 1 92 ? -1.544 -3.202 12.941 1.00 90.75 92 LYS A CA 1
ATOM 748 C C . LYS A 1 92 ? -0.750 -4.151 12.047 1.00 90.75 92 LYS A C 1
ATOM 750 O O . LYS A 1 92 ? 0.477 -4.104 12.050 1.00 90.75 92 LYS A O 1
ATOM 755 N N . TYR A 1 93 ? -1.434 -4.959 11.237 1.00 92.12 93 TYR A N 1
ATOM 756 C CA . TYR A 1 93 ? -0.787 -5.837 10.265 1.00 92.12 93 TYR A CA 1
ATOM 757 C C . TYR A 1 93 ? -0.025 -5.049 9.186 1.00 92.12 93 TYR A C 1
ATOM 759 O O . TYR A 1 93 ? 1.148 -5.329 8.940 1.00 92.12 93 TYR A O 1
ATOM 767 N N . ALA A 1 94 ? -0.633 -4.009 8.607 1.00 95.88 94 ALA A N 1
ATOM 768 C CA . ALA A 1 94 ? 0.036 -3.137 7.638 1.00 95.88 94 ALA A CA 1
ATOM 769 C C . ALA A 1 94 ? 1.288 -2.455 8.228 1.00 95.88 94 ALA A C 1
ATOM 771 O O . ALA A 1 94 ? 2.339 -2.430 7.584 1.00 95.88 94 ALA A O 1
ATOM 772 N N . LEU A 1 95 ? 1.198 -1.957 9.468 1.00 95.00 95 LEU A N 1
ATOM 773 C CA . LEU A 1 95 ? 2.314 -1.348 10.199 1.00 95.00 95 LEU A CA 1
ATOM 774 C C . LEU A 1 95 ? 3.438 -2.353 10.485 1.00 95.00 95 LEU A C 1
ATOM 776 O O . LEU A 1 95 ? 4.612 -2.017 10.348 1.00 95.00 95 LEU A O 1
ATOM 780 N N . GLN A 1 96 ? 3.108 -3.593 10.846 1.00 93.31 96 GLN A N 1
ATOM 781 C CA . GLN A 1 96 ? 4.107 -4.649 11.029 1.00 93.31 96 GLN A CA 1
ATOM 782 C C . GLN A 1 96 ? 4.864 -4.941 9.731 1.00 93.31 96 GLN A C 1
ATOM 784 O O . GLN A 1 96 ? 6.091 -5.033 9.757 1.00 93.31 96 GLN A O 1
ATOM 789 N N . ILE A 1 97 ? 4.158 -5.039 8.597 1.00 95.81 97 ILE A N 1
ATOM 790 C CA . ILE A 1 97 ? 4.800 -5.300 7.303 1.00 95.81 97 ILE A CA 1
ATOM 791 C C . ILE A 1 97 ? 5.703 -4.132 6.913 1.00 95.81 97 ILE A C 1
ATOM 793 O O . ILE A 1 97 ? 6.875 -4.358 6.623 1.00 95.81 97 ILE A O 1
ATOM 797 N N . ILE A 1 98 ? 5.200 -2.890 6.927 1.00 96.12 98 ILE A N 1
ATOM 798 C CA . ILE A 1 98 ? 5.987 -1.736 6.464 1.00 96.12 98 ILE A CA 1
ATOM 799 C C . ILE A 1 98 ? 7.223 -1.488 7.335 1.00 96.12 98 ILE A C 1
ATOM 801 O O . ILE A 1 98 ? 8.263 -1.095 6.817 1.00 96.12 98 ILE A O 1
ATOM 805 N N . ASN A 1 99 ? 7.147 -1.785 8.635 1.00 93.81 99 ASN A N 1
ATOM 806 C CA . ASN A 1 99 ? 8.294 -1.711 9.540 1.00 93.81 99 ASN A CA 1
ATOM 807 C C . ASN A 1 99 ? 9.349 -2.797 9.285 1.00 93.81 99 ASN A C 1
ATOM 809 O O . ASN A 1 99 ? 10.494 -2.627 9.695 1.00 93.81 99 ASN A O 1
ATOM 813 N N . GLY A 1 100 ? 8.975 -3.899 8.631 1.00 93.25 100 GLY A N 1
ATOM 814 C CA . GLY A 1 100 ? 9.882 -4.980 8.247 1.00 93.25 100 GLY A CA 1
ATOM 815 C C . GLY A 1 100 ? 10.496 -4.832 6.851 1.00 93.25 100 GLY A C 1
ATOM 816 O O . GLY A 1 100 ? 11.300 -5.677 6.463 1.00 93.25 100 GLY A O 1
ATOM 817 N N . ILE A 1 101 ? 10.121 -3.806 6.079 1.00 94.19 101 ILE A N 1
ATOM 818 C CA . ILE A 1 101 ? 10.666 -3.573 4.736 1.00 94.19 101 ILE A CA 1
ATOM 819 C C . ILE A 1 101 ? 12.060 -2.943 4.842 1.00 94.19 101 ILE A C 1
ATOM 821 O O . ILE A 1 101 ? 12.221 -1.893 5.459 1.00 94.19 101 ILE A O 1
ATOM 825 N N . ASP A 1 102 ? 13.053 -3.546 4.180 1.00 92.19 102 ASP A N 1
ATOM 826 C CA . ASP A 1 102 ? 14.321 -2.869 3.890 1.00 92.19 102 ASP A CA 1
ATOM 827 C C . ASP A 1 102 ? 14.080 -1.811 2.799 1.00 92.19 102 ASP A C 1
ATOM 829 O O . ASP A 1 102 ? 13.758 -2.174 1.661 1.00 92.19 102 ASP A O 1
ATOM 833 N N . PRO A 1 103 ? 14.227 -0.508 3.100 1.00 87.75 103 PRO A N 1
ATOM 834 C CA . PRO A 1 103 ? 13.937 0.553 2.143 1.00 87.75 103 PRO A CA 1
ATOM 835 C C . PRO A 1 103 ? 14.898 0.576 0.944 1.00 87.75 103 PRO A C 1
ATOM 837 O O . PRO A 1 103 ? 14.553 1.152 -0.086 1.00 87.75 103 PRO A O 1
ATOM 840 N N . ASN A 1 104 ? 16.075 -0.055 1.040 1.00 87.94 104 ASN A N 1
ATOM 841 C CA . ASN A 1 104 ? 17.029 -0.144 -0.073 1.00 87.94 104 ASN A CA 1
ATOM 842 C C . ASN A 1 104 ? 16.732 -1.316 -1.015 1.00 87.94 104 ASN A C 1
ATOM 844 O O . ASN A 1 104 ? 17.214 -1.345 -2.146 1.00 87.94 104 ASN A O 1
ATOM 848 N N . CYS A 1 105 ? 15.965 -2.301 -0.549 1.00 87.50 105 CYS A N 1
ATOM 849 C CA . CYS A 1 105 ? 15.620 -3.494 -1.311 1.00 87.50 105 CYS A CA 1
ATOM 850 C C . CYS A 1 105 ? 14.195 -3.953 -0.964 1.00 87.50 105 CYS A C 1
ATOM 852 O O . CYS A 1 105 ? 14.003 -5.034 -0.394 1.00 87.50 105 CYS A O 1
ATOM 854 N N . PRO A 1 106 ? 13.172 -3.136 -1.273 1.00 90.56 106 PRO A N 1
ATOM 855 C CA . PRO A 1 106 ? 11.802 -3.491 -0.954 1.00 90.56 106 PRO A CA 1
ATOM 856 C C . PRO A 1 106 ? 11.364 -4.744 -1.721 1.00 90.56 106 PRO A C 1
ATOM 858 O O . PRO A 1 106 ? 11.694 -4.949 -2.891 1.00 90.56 106 PRO A O 1
ATOM 861 N N . GLN A 1 107 ? 10.593 -5.592 -1.044 1.00 92.12 107 GLN A N 1
ATOM 862 C CA . GLN A 1 107 ? 9.970 -6.768 -1.645 1.00 92.12 107 GLN A CA 1
ATOM 863 C C . GLN A 1 107 ? 8.588 -6.400 -2.181 1.00 92.12 107 GLN A C 1
ATOM 865 O O . GLN A 1 107 ? 7.773 -5.814 -1.463 1.00 92.12 107 GLN A O 1
ATOM 870 N N . VAL A 1 108 ? 8.315 -6.768 -3.432 1.00 92.62 108 VAL A N 1
ATOM 871 C CA . VAL A 1 108 ? 7.053 -6.444 -4.114 1.00 92.62 108 VAL A CA 1
ATOM 872 C C . VAL A 1 108 ? 5.882 -7.136 -3.417 1.00 92.62 108 VAL A C 1
ATOM 874 O O . VAL A 1 108 ? 4.829 -6.535 -3.236 1.00 92.62 108 VAL A O 1
ATOM 877 N N . GLU A 1 109 ? 6.098 -8.350 -2.912 1.00 94.19 109 GLU A N 1
ATOM 878 C CA . GLU A 1 109 ? 5.119 -9.125 -2.154 1.00 94.19 109 GLU A CA 1
ATOM 879 C C . GLU A 1 109 ? 4.669 -8.405 -0.881 1.00 94.19 109 GLU A C 1
ATOM 881 O O . GLU A 1 109 ? 3.483 -8.394 -0.548 1.00 94.19 109 GLU A O 1
ATOM 886 N N . SER A 1 110 ? 5.609 -7.783 -0.168 1.00 94.94 110 SER A N 1
ATOM 887 C CA . SER A 1 110 ? 5.306 -6.999 1.030 1.00 94.94 110 SER A CA 1
ATOM 888 C C . SER A 1 110 ? 4.505 -5.746 0.678 1.00 94.94 110 SER A C 1
ATOM 890 O O . SER A 1 110 ? 3.546 -5.422 1.373 1.00 94.94 110 SER A O 1
ATOM 892 N N . LEU A 1 111 ? 4.839 -5.077 -0.430 1.00 95.81 111 LEU A N 1
ATOM 893 C CA . LEU A 1 111 ? 4.093 -3.914 -0.921 1.00 95.81 111 LEU A CA 1
ATOM 894 C C . LEU A 1 111 ? 2.679 -4.283 -1.384 1.00 95.81 111 LEU A C 1
ATOM 896 O O . LEU A 1 111 ? 1.742 -3.548 -1.080 1.00 95.81 111 LEU A O 1
ATOM 900 N N . GLY A 1 112 ? 2.506 -5.436 -2.037 1.00 94.44 112 GLY A N 1
ATOM 901 C CA . GLY A 1 112 ? 1.194 -5.976 -2.402 1.00 94.44 112 GLY A CA 1
ATOM 902 C C . GLY A 1 112 ? 0.295 -6.161 -1.180 1.00 94.44 112 GLY A C 1
ATOM 903 O O . GLY A 1 112 ? -0.802 -5.611 -1.135 1.00 94.44 112 GLY A O 1
ATOM 904 N N . LYS A 1 113 ? 0.806 -6.817 -0.128 1.00 95.50 113 LYS A N 1
ATOM 905 C CA . LYS A 1 113 ? 0.067 -7.005 1.135 1.00 95.50 113 LYS A CA 1
ATOM 906 C C . LYS A 1 113 ? -0.311 -5.685 1.806 1.00 95.50 113 LYS A C 1
ATOM 908 O O . LYS A 1 113 ? -1.417 -5.554 2.327 1.00 95.50 113 LYS A O 1
ATOM 913 N N . ILE A 1 114 ? 0.590 -4.696 1.808 1.00 95.69 114 ILE A N 1
ATOM 914 C CA . ILE A 1 114 ? 0.274 -3.366 2.351 1.00 95.69 114 ILE A CA 1
ATOM 915 C C . ILE A 1 114 ? -0.813 -2.699 1.498 1.00 95.69 114 ILE A C 1
ATOM 917 O O . ILE A 1 114 ? -1.736 -2.118 2.066 1.00 95.69 114 ILE A O 1
ATOM 921 N N . SER A 1 115 ? -0.739 -2.798 0.166 1.00 94.75 115 SER A N 1
ATOM 922 C CA . SER A 1 115 ? -1.749 -2.233 -0.740 1.00 94.75 115 SER A CA 1
ATOM 923 C C . SER A 1 115 ? -3.138 -2.792 -0.436 1.00 94.75 115 SER A C 1
ATOM 925 O O . SER A 1 115 ? -4.063 -2.021 -0.184 1.00 94.75 115 SER A O 1
ATOM 927 N N . GLU A 1 116 ? -3.263 -4.118 -0.336 1.00 93.38 116 GLU A N 1
ATOM 928 C CA . GLU A 1 116 ? -4.510 -4.797 0.037 1.00 93.38 116 GLU A CA 1
ATOM 929 C C . GLU A 1 116 ? -5.066 -4.276 1.369 1.00 93.38 116 GLU A C 1
ATOM 931 O O . GLU A 1 116 ? -6.233 -3.885 1.448 1.00 93.38 116 GLU A O 1
ATOM 936 N N . CYS A 1 117 ? -4.219 -4.189 2.401 1.00 95.44 117 CYS A N 1
ATOM 937 C CA . CYS A 1 117 ? -4.624 -3.691 3.716 1.00 95.44 117 CYS A CA 1
ATOM 938 C C . CYS A 1 117 ? -5.128 -2.247 3.652 1.00 95.44 117 CYS A C 1
ATOM 940 O O . CYS A 1 117 ? -6.156 -1.913 4.234 1.00 95.44 117 CYS A O 1
ATOM 942 N N . VAL A 1 118 ? -4.406 -1.370 2.957 1.00 95.44 118 VAL A N 1
ATOM 943 C CA . VAL A 1 118 ? -4.748 0.054 2.880 1.00 95.44 118 VAL A CA 1
ATOM 944 C C . VAL A 1 118 ? -6.003 0.282 2.045 1.00 95.44 118 VAL A C 1
ATOM 946 O O . VAL A 1 118 ? -6.819 1.133 2.396 1.00 95.44 118 VAL A O 1
ATOM 949 N N . ILE A 1 119 ? -6.195 -0.490 0.977 1.00 92.88 119 ILE A N 1
ATOM 950 C CA . ILE A 1 119 ? -7.431 -0.472 0.193 1.00 92.88 119 ILE A CA 1
ATOM 951 C C . ILE A 1 119 ? -8.608 -0.920 1.056 1.00 92.88 119 ILE A C 1
ATOM 953 O O . ILE A 1 119 ? -9.628 -0.234 1.068 1.00 92.88 119 ILE A O 1
ATOM 957 N N . GLN A 1 120 ? -8.458 -2.008 1.816 1.00 92.31 120 GLN A N 1
ATOM 958 C CA . GLN A 1 120 ? -9.492 -2.468 2.740 1.00 92.31 120 GLN A CA 1
ATOM 959 C C . GLN A 1 120 ? -9.828 -1.386 3.778 1.00 92.31 120 GLN A C 1
ATOM 961 O O . GLN A 1 120 ? -10.995 -1.034 3.945 1.00 92.31 120 GLN A O 1
ATOM 966 N N . LEU A 1 121 ? -8.816 -0.794 4.421 1.00 94.31 121 LEU A N 1
ATOM 967 C CA . LEU A 1 121 ? -9.012 0.297 5.381 1.00 94.31 121 LEU A CA 1
ATOM 968 C C . LEU A 1 121 ? -9.738 1.490 4.750 1.00 94.31 121 LEU A C 1
ATOM 970 O O . LEU A 1 121 ? -10.624 2.070 5.372 1.00 94.31 121 LEU A O 1
ATOM 974 N N . PHE A 1 122 ? -9.393 1.852 3.513 1.00 92.19 122 PHE A N 1
ATOM 975 C CA . PHE A 1 122 ? -10.062 2.939 2.803 1.00 92.19 122 PHE A CA 1
ATOM 976 C C . PHE A 1 122 ? -11.507 2.586 2.429 1.00 92.19 122 PHE A C 1
ATOM 978 O O . PHE A 1 122 ? -12.377 3.443 2.495 1.00 92.19 122 PHE A O 1
ATOM 985 N N . GLN A 1 123 ? -11.806 1.341 2.063 1.00 89.12 123 GLN A N 1
ATOM 986 C CA . GLN A 1 123 ? -13.185 0.910 1.806 1.00 89.12 123 GLN A CA 1
ATOM 987 C C . GLN A 1 123 ? -14.040 0.950 3.082 1.00 89.12 123 GLN A C 1
ATOM 989 O O . GLN A 1 123 ? -15.211 1.326 3.026 1.00 89.12 123 GLN A O 1
ATOM 994 N N . GLU A 1 124 ? -13.446 0.626 4.232 1.00 89.19 124 GLU A N 1
ATOM 995 C CA . GLU A 1 124 ? -14.084 0.699 5.553 1.00 89.19 124 GLU A CA 1
ATOM 996 C C . GLU A 1 124 ? -14.175 2.145 6.099 1.00 89.19 124 GLU A C 1
ATOM 998 O O . GLU A 1 124 ? -14.996 2.429 6.976 1.00 89.19 124 GLU A O 1
ATOM 1003 N N . ASP A 1 125 ? -13.367 3.074 5.575 1.00 88.94 125 ASP A N 1
ATOM 1004 C CA . ASP A 1 125 ? -13.306 4.486 5.973 1.00 88.94 125 ASP A CA 1
ATOM 1005 C C . ASP A 1 125 ? -13.051 5.422 4.772 1.00 88.94 125 ASP A C 1
ATOM 1007 O O . ASP A 1 125 ? -12.047 6.135 4.673 1.00 88.94 125 ASP A O 1
ATOM 1011 N N . SER A 1 126 ? -14.000 5.437 3.831 1.00 86.06 126 SER A N 1
ATOM 1012 C CA . SER A 1 126 ? -13.836 6.078 2.513 1.00 86.06 126 SER A CA 1
ATOM 1013 C C . SER A 1 126 ? -13.736 7.606 2.542 1.00 86.06 126 SER A C 1
ATOM 1015 O O . SER A 1 126 ? -13.541 8.239 1.504 1.00 86.06 126 SER A O 1
ATOM 1017 N N . LYS A 1 127 ? -13.936 8.217 3.713 1.00 88.62 127 LYS A N 1
ATOM 1018 C CA . LYS A 1 127 ? -13.818 9.665 3.936 1.00 88.62 127 LYS A CA 1
ATOM 1019 C C . LYS A 1 127 ? -12.467 10.052 4.540 1.00 88.62 127 LYS A C 1
ATOM 1021 O O . LYS A 1 127 ? -12.211 11.240 4.717 1.00 88.62 127 LYS A O 1
ATOM 1026 N N . SER A 1 128 ? -11.614 9.079 4.858 1.00 90.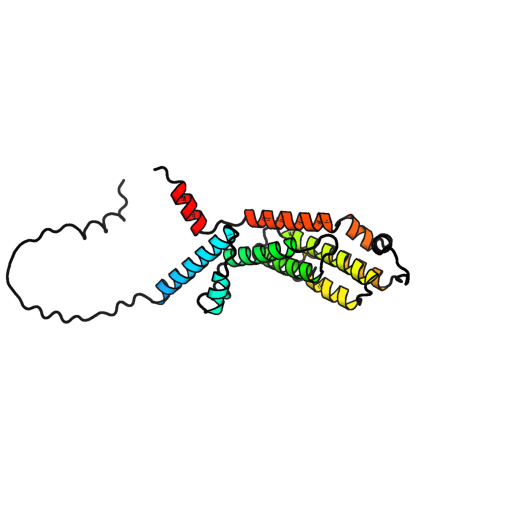06 128 SER A N 1
ATOM 1027 C CA . SER A 1 128 ? -10.289 9.336 5.407 1.00 90.06 128 SER A CA 1
ATOM 1028 C C . SER A 1 128 ? -9.363 9.938 4.349 1.00 90.06 128 SER A C 1
ATOM 1030 O O . SER A 1 128 ? -8.860 9.252 3.457 1.00 90.06 128 SER A O 1
ATOM 1032 N N . GLU A 1 129 ? -9.090 11.238 4.476 1.00 91.88 129 GLU A N 1
ATOM 1033 C CA . GLU A 1 129 ? -8.106 11.932 3.634 1.00 91.88 129 GLU A CA 1
ATOM 1034 C C . GLU A 1 129 ? -6.666 11.464 3.916 1.00 91.88 129 GLU A C 1
ATOM 1036 O O . GLU A 1 129 ? -5.803 11.609 3.054 1.00 91.88 129 GLU A O 1
ATOM 1041 N N . ILE A 1 130 ? -6.409 10.852 5.083 1.00 94.25 130 ILE A N 1
ATOM 1042 C CA . ILE A 1 130 ? -5.111 10.240 5.414 1.00 94.25 130 ILE A CA 1
ATOM 1043 C C . ILE A 1 130 ? -4.877 8.990 4.557 1.00 94.25 130 ILE A C 1
ATOM 1045 O O . ILE A 1 130 ? -3.782 8.800 4.033 1.00 94.25 130 ILE A O 1
ATOM 1049 N N . LEU A 1 131 ? -5.906 8.149 4.394 1.00 93.38 131 LEU A N 1
ATOM 1050 C CA . LEU A 1 131 ? -5.801 6.877 3.672 1.00 93.38 131 LEU A CA 1
ATOM 1051 C C . LEU A 1 131 ? -5.874 7.040 2.154 1.00 93.38 131 LEU A C 1
ATOM 1053 O O . LEU A 1 131 ? -5.198 6.322 1.425 1.00 93.38 131 LEU A O 1
ATOM 1057 N N . LYS A 1 132 ? -6.670 7.994 1.669 1.00 91.88 132 LYS A N 1
ATOM 1058 C CA . LYS A 1 132 ? -6.941 8.211 0.241 1.00 91.88 132 LYS A CA 1
ATOM 1059 C C . LYS A 1 132 ? -5.704 8.219 -0.681 1.00 91.88 132 LYS A C 1
ATOM 1061 O O . LYS A 1 132 ? -5.770 7.567 -1.723 1.00 91.88 132 LYS A O 1
ATOM 1066 N N . PRO A 1 133 ? -4.584 8.908 -0.369 1.00 93.31 133 PRO A N 1
ATOM 1067 C CA . PRO A 1 133 ? -3.413 8.908 -1.250 1.00 93.31 133 PRO A CA 1
ATOM 1068 C C . PRO A 1 133 ? -2.580 7.619 -1.175 1.00 93.31 133 PRO A C 1
ATOM 1070 O O . PRO A 1 133 ? -1.807 7.339 -2.092 1.00 93.31 133 PRO A O 1
ATOM 1073 N N . LEU A 1 134 ? -2.705 6.833 -0.103 1.00 95.75 134 LEU A N 1
ATOM 1074 C CA . LEU A 1 134 ? -1.767 5.754 0.206 1.00 95.75 134 LEU A CA 1
ATOM 1075 C C . LEU A 1 134 ? -1.748 4.615 -0.820 1.00 95.75 134 LEU A C 1
ATOM 1077 O O . LEU A 1 134 ? -0.638 4.252 -1.214 1.00 95.75 134 LEU A O 1
ATOM 1081 N N . PRO A 1 135 ? -2.885 4.091 -1.331 1.00 94.88 135 PRO A N 1
ATOM 1082 C CA . PRO A 1 135 ? -2.840 3.018 -2.325 1.00 94.88 135 PRO A CA 1
ATOM 1083 C C . PRO A 1 135 ? -2.058 3.419 -3.581 1.00 94.88 135 PRO A C 1
ATOM 1085 O O . PRO A 1 135 ? -1.288 2.632 -4.118 1.00 94.88 135 PRO A O 1
ATOM 1088 N N . SER A 1 136 ? -2.172 4.682 -4.003 1.00 95.25 136 SER A N 1
ATOM 1089 C CA . SER A 1 136 ? -1.391 5.199 -5.127 1.00 95.25 136 SER A CA 1
ATOM 1090 C C . SER A 1 136 ? 0.111 5.226 -4.833 1.00 95.25 136 SER A C 1
ATOM 1092 O O . SER A 1 136 ? 0.903 4.893 -5.709 1.00 95.25 136 SER A O 1
ATOM 1094 N N . LEU A 1 137 ? 0.519 5.671 -3.641 1.00 96.75 137 LEU A N 1
ATOM 1095 C CA . LEU A 1 137 ? 1.937 5.769 -3.273 1.00 96.75 137 LEU A CA 1
ATOM 1096 C C . LEU A 1 137 ? 2.583 4.387 -3.143 1.00 96.75 137 LEU A C 1
ATOM 1098 O O . LEU A 1 137 ? 3.688 4.172 -3.645 1.00 96.75 137 LEU A O 1
ATOM 1102 N N . ILE A 1 138 ? 1.875 3.452 -2.502 1.00 96.75 138 ILE A N 1
ATOM 1103 C CA . ILE A 1 138 ? 2.298 2.055 -2.363 1.00 96.75 138 ILE A CA 1
ATOM 1104 C C . ILE A 1 138 ? 2.421 1.424 -3.745 1.00 96.75 138 ILE A C 1
ATOM 1106 O O . ILE A 1 138 ? 3.457 0.841 -4.061 1.00 96.75 138 ILE A O 1
ATOM 1110 N N . GLY A 1 139 ? 1.401 1.603 -4.586 1.00 96.19 139 GLY A N 1
ATOM 1111 C CA . GLY A 1 139 ? 1.380 1.035 -5.920 1.00 96.19 139 GLY A CA 1
ATOM 1112 C C . GLY A 1 139 ? 2.529 1.533 -6.794 1.00 96.19 139 GLY A C 1
ATOM 1113 O O . GLY A 1 139 ? 3.259 0.724 -7.356 1.00 96.19 139 GLY A O 1
ATOM 1114 N N . LEU A 1 140 ? 2.778 2.847 -6.831 1.00 96.75 140 LEU A N 1
ATOM 1115 C CA . LEU A 1 140 ? 3.902 3.418 -7.584 1.00 96.75 140 LEU A CA 1
ATOM 1116 C C . LEU A 1 140 ? 5.261 2.957 -7.047 1.00 96.75 140 LEU A C 1
ATOM 1118 O O . LEU A 1 140 ? 6.154 2.650 -7.830 1.00 96.75 140 LEU A O 1
ATOM 1122 N N . THR A 1 141 ? 5.410 2.841 -5.727 1.00 96.81 141 THR A N 1
ATOM 1123 C CA . THR A 1 141 ? 6.638 2.318 -5.109 1.00 96.81 141 THR A CA 1
ATOM 1124 C C . THR A 1 141 ? 6.863 0.849 -5.486 1.00 96.81 141 THR A C 1
ATOM 1126 O O . THR A 1 141 ? 7.988 0.447 -5.794 1.00 96.81 141 THR A O 1
ATOM 1129 N N . GLY A 1 142 ? 5.794 0.051 -5.530 1.00 96.38 142 GLY A N 1
ATOM 1130 C CA . GLY A 1 142 ? 5.827 -1.329 -6.013 1.00 96.38 142 GLY A CA 1
ATOM 1131 C C . GLY A 1 142 ? 6.202 -1.424 -7.489 1.00 96.38 142 GLY A C 1
ATOM 1132 O O . GLY A 1 142 ? 7.067 -2.223 -7.842 1.00 96.38 142 GLY A O 1
ATOM 1133 N N . MET A 1 143 ? 5.649 -0.552 -8.334 1.00 96.69 143 MET A N 1
ATOM 1134 C CA . MET A 1 143 ? 5.985 -0.514 -9.759 1.00 96.69 143 MET A CA 1
ATOM 1135 C C . MET A 1 143 ? 7.435 -0.098 -10.007 1.00 96.69 143 MET A C 1
ATOM 1137 O O . MET A 1 143 ? 8.126 -0.759 -10.775 1.00 96.69 143 MET A O 1
ATOM 1141 N N . ILE A 1 144 ? 7.945 0.917 -9.301 1.00 95.94 144 ILE A N 1
ATOM 1142 C CA . ILE A 1 144 ? 9.367 1.289 -9.361 1.00 95.94 144 ILE A CA 1
ATOM 1143 C C . ILE A 1 144 ? 10.242 0.084 -8.994 1.00 95.94 144 ILE A C 1
ATOM 1145 O O . ILE A 1 144 ? 11.177 -0.252 -9.720 1.00 95.94 144 ILE A O 1
ATOM 1149 N N . THR A 1 145 ? 9.907 -0.600 -7.898 1.00 94.56 145 THR A N 1
ATOM 1150 C CA . THR A 1 145 ? 10.617 -1.805 -7.448 1.00 94.56 145 THR A CA 1
ATOM 1151 C C . THR A 1 145 ? 10.616 -2.892 -8.528 1.00 94.56 145 THR A C 1
ATOM 1153 O O . THR A 1 145 ? 11.651 -3.508 -8.785 1.00 94.56 145 THR A O 1
ATOM 1156 N N . LEU A 1 146 ? 9.488 -3.100 -9.209 1.00 95.12 146 LEU A N 1
ATOM 1157 C CA . LEU A 1 146 ? 9.379 -4.050 -10.315 1.00 95.12 146 LEU A CA 1
ATOM 1158 C C . LEU A 1 146 ? 10.198 -3.644 -11.531 1.00 95.12 146 LEU A C 1
ATOM 1160 O O . LEU A 1 146 ? 10.826 -4.514 -12.121 1.00 95.12 146 LEU A O 1
ATOM 1164 N N . PHE A 1 147 ? 10.262 -2.360 -11.882 1.00 95.38 147 PHE A N 1
ATOM 1165 C CA . PHE A 1 147 ? 11.106 -1.896 -12.986 1.00 95.38 147 PHE A CA 1
ATOM 1166 C C . PHE A 1 147 ? 12.583 -2.203 -12.716 1.00 95.38 147 PHE A C 1
ATOM 1168 O O . PHE A 1 147 ? 13.277 -2.741 -13.581 1.00 95.38 147 PHE A O 1
ATOM 1175 N N . TYR A 1 148 ? 13.050 -1.972 -11.484 1.00 93.56 148 TYR A N 1
ATOM 1176 C CA . TYR A 1 148 ? 14.393 -2.374 -11.060 1.00 93.56 148 TYR A CA 1
ATOM 1177 C C . TYR A 1 148 ? 14.611 -3.883 -11.170 1.00 93.56 148 TYR A C 1
ATOM 1179 O O . TYR A 1 148 ? 15.654 -4.325 -11.659 1.00 93.56 148 TYR A O 1
ATOM 1187 N N . GLN A 1 149 ? 13.638 -4.688 -10.741 1.00 91.69 149 GLN A N 1
ATOM 1188 C CA . GLN A 1 149 ? 13.725 -6.145 -10.825 1.00 91.69 149 GLN A CA 1
ATOM 1189 C C . GLN A 1 149 ? 13.663 -6.657 -12.269 1.00 91.69 149 GLN A C 1
ATOM 1191 O O . GLN A 1 149 ? 14.403 -7.576 -12.606 1.00 91.69 149 GLN A O 1
ATOM 1196 N N . TYR A 1 150 ? 12.847 -6.058 -13.134 1.00 92.56 150 TYR A N 1
ATOM 1197 C CA . TYR A 1 150 ? 12.769 -6.380 -14.557 1.00 92.56 150 TYR A CA 1
ATOM 1198 C C . TYR A 1 150 ? 14.129 -6.201 -15.222 1.00 92.56 150 TYR A C 1
ATOM 1200 O O . TYR A 1 150 ? 14.660 -7.128 -15.827 1.00 92.56 150 TYR A O 1
ATOM 1208 N N . VAL A 1 151 ? 14.750 -5.046 -15.000 1.00 92.38 151 VAL A N 1
ATOM 1209 C CA . VAL A 1 151 ? 16.038 -4.707 -15.599 1.00 92.38 151 VAL A CA 1
ATOM 1210 C C . VAL A 1 151 ? 17.196 -5.516 -14.996 1.00 92.38 151 VAL A C 1
ATOM 1212 O O . VAL A 1 151 ? 18.087 -5.950 -15.721 1.00 92.38 151 VAL A O 1
ATOM 1215 N N . SER A 1 152 ? 17.179 -5.772 -13.684 1.00 88.69 152 SER A N 1
ATOM 1216 C CA . SER A 1 152 ? 18.300 -6.431 -12.985 1.00 88.69 152 SER A CA 1
ATOM 1217 C C . SER A 1 152 ? 18.210 -7.959 -12.959 1.00 88.69 152 SER A C 1
ATOM 1219 O O . SER A 1 152 ? 19.230 -8.641 -12.913 1.00 88.69 152 SER A O 1
ATOM 1221 N N . LYS A 1 153 ? 16.994 -8.513 -12.925 1.00 85.38 153 LYS A N 1
ATOM 1222 C CA . LYS A 1 153 ? 16.722 -9.953 -12.759 1.00 85.38 153 LYS A CA 1
ATOM 1223 C C . LYS A 1 153 ? 16.001 -10.565 -13.963 1.00 85.38 153 LYS A C 1
ATOM 1225 O O . LYS A 1 153 ? 15.699 -11.754 -13.922 1.00 85.38 153 LYS A O 1
ATOM 1230 N N . LYS A 1 154 ? 15.729 -9.779 -15.016 1.00 81.50 154 LYS A N 1
ATOM 1231 C CA . LYS A 1 154 ? 15.010 -10.206 -16.231 1.00 81.50 154 LYS A CA 1
ATOM 1232 C C . LYS A 1 154 ? 13.664 -10.872 -15.901 1.00 81.50 154 LYS A C 1
ATOM 1234 O O . LYS A 1 154 ? 13.334 -11.932 -16.429 1.00 81.50 154 LYS A O 1
ATOM 1239 N N . VAL A 1 155 ? 12.903 -10.262 -14.982 1.00 83.00 155 VAL A N 1
ATOM 1240 C CA . VAL A 1 155 ? 11.516 -10.669 -14.678 1.00 83.00 155 VAL A CA 1
ATOM 1241 C C . VAL A 1 155 ? 10.688 -10.633 -15.968 1.00 83.00 155 VAL A C 1
ATOM 1243 O O . VAL A 1 155 ? 10.934 -9.812 -16.841 1.00 83.00 155 VAL A O 1
ATOM 1246 N N . GLN A 1 156 ? 9.719 -11.534 -16.122 1.00 87.25 156 GLN A N 1
ATOM 1247 C CA . GLN A 1 156 ? 8.878 -11.561 -17.321 1.00 87.25 156 GLN A CA 1
ATOM 1248 C C . GLN A 1 156 ? 7.916 -10.368 -17.353 1.00 87.25 156 GLN A C 1
ATOM 1250 O O . GLN A 1 156 ? 7.358 -9.996 -16.322 1.00 87.25 156 GLN A O 1
ATOM 1255 N N . THR A 1 157 ? 7.643 -9.828 -18.542 1.00 89.81 157 THR A N 1
ATOM 1256 C CA . THR A 1 157 ? 6.688 -8.722 -18.728 1.00 89.81 157 THR A CA 1
ATOM 1257 C C . THR A 1 157 ? 5.309 -9.043 -18.158 1.00 89.81 157 THR A C 1
ATOM 1259 O O . THR A 1 157 ? 4.719 -8.200 -17.492 1.00 89.81 157 THR A O 1
ATOM 1262 N N . GLN A 1 158 ? 4.823 -10.278 -18.335 1.00 91.81 158 GLN A N 1
ATOM 1263 C CA . GLN A 1 158 ? 3.538 -10.708 -17.774 1.00 91.81 158 GLN A CA 1
ATOM 1264 C C . GLN A 1 158 ? 3.492 -10.557 -16.249 1.00 91.81 158 GLN A C 1
ATOM 1266 O O . GLN A 1 158 ? 2.499 -10.088 -15.712 1.00 91.81 158 GLN A O 1
ATOM 1271 N N . ALA A 1 159 ? 4.591 -10.858 -15.554 1.00 90.38 159 ALA A N 1
ATOM 1272 C CA . ALA A 1 159 ? 4.638 -10.697 -14.107 1.00 90.38 159 ALA A CA 1
ATOM 1273 C C . ALA A 1 159 ? 4.536 -9.220 -13.683 1.00 90.38 159 ALA A C 1
ATOM 1275 O O . ALA A 1 159 ? 3.969 -8.940 -12.632 1.00 90.38 159 ALA A O 1
ATOM 1276 N N . MET A 1 160 ? 5.031 -8.263 -14.483 1.00 93.69 160 MET A N 1
ATOM 1277 C CA . MET A 1 160 ? 4.821 -6.835 -14.191 1.00 93.69 160 MET A CA 1
ATOM 1278 C C . MET A 1 160 ? 3.343 -6.446 -14.293 1.00 93.69 160 MET A C 1
ATOM 1280 O O . MET A 1 160 ? 2.872 -5.667 -13.468 1.00 93.69 160 MET A O 1
ATOM 1284 N N . TRP A 1 161 ? 2.613 -7.006 -15.261 1.00 95.00 161 TRP A N 1
ATOM 1285 C CA . TRP A 1 161 ? 1.170 -6.798 -15.407 1.00 95.00 161 TRP A CA 1
ATOM 1286 C C . TRP A 1 161 ? 0.376 -7.419 -14.259 1.00 95.00 161 TRP A C 1
ATOM 1288 O O . TRP A 1 161 ? -0.463 -6.745 -13.664 1.00 95.00 161 TRP A O 1
ATOM 1298 N N . ASP A 1 162 ? 0.696 -8.659 -13.888 1.00 93.62 162 ASP A N 1
ATOM 1299 C CA . ASP A 1 162 ? 0.036 -9.350 -12.776 1.00 93.62 162 ASP A CA 1
ATOM 1300 C C . ASP A 1 162 ? 0.221 -8.570 -11.462 1.00 93.62 162 ASP A C 1
ATOM 1302 O O . ASP A 1 162 ? -0.717 -8.383 -10.685 1.00 93.62 162 ASP A O 1
ATOM 1306 N N . TRP A 1 163 ? 1.428 -8.048 -11.227 1.00 94.69 163 TRP A N 1
ATOM 1307 C CA . TRP A 1 163 ? 1.690 -7.211 -10.063 1.00 94.69 163 TRP A CA 1
ATOM 1308 C C . TRP A 1 163 ? 1.050 -5.827 -10.143 1.00 94.69 163 TRP A C 1
ATOM 1310 O O . TRP A 1 163 ? 0.629 -5.315 -9.106 1.00 94.69 163 TRP A O 1
ATOM 1320 N N . LEU A 1 164 ? 0.952 -5.217 -11.328 1.00 94.56 164 LEU A N 1
ATOM 1321 C CA . LEU A 1 164 ? 0.244 -3.949 -11.501 1.00 94.56 164 LEU A CA 1
ATOM 1322 C C . LEU A 1 164 ? -1.211 -4.078 -11.040 1.00 94.56 164 LEU A C 1
ATOM 1324 O O . LEU A 1 164 ? -1.712 -3.188 -10.356 1.00 94.56 164 LEU A O 1
ATOM 1328 N N . ASP A 1 165 ? -1.873 -5.184 -11.373 1.00 92.12 165 ASP A N 1
ATOM 1329 C CA . ASP A 1 165 ? -3.262 -5.427 -10.983 1.00 92.12 165 ASP A CA 1
ATOM 1330 C C . ASP A 1 165 ? -3.448 -5.597 -9.472 1.00 92.12 165 ASP A C 1
ATOM 1332 O O . ASP A 1 165 ? -4.480 -5.188 -8.938 1.00 92.12 165 ASP A O 1
ATOM 1336 N N . LEU A 1 166 ? -2.442 -6.127 -8.773 1.00 90.94 166 LEU A N 1
ATOM 1337 C CA . LEU A 1 166 ? -2.435 -6.216 -7.310 1.00 90.94 166 LEU A CA 1
ATOM 1338 C C . LEU A 1 166 ? -2.118 -4.868 -6.646 1.00 90.94 166 LEU A C 1
ATOM 1340 O O . LEU A 1 166 ? -2.741 -4.478 -5.660 1.00 90.94 166 LEU A O 1
ATOM 1344 N N . LEU A 1 167 ? -1.133 -4.144 -7.175 1.00 93.44 167 LEU A N 1
ATOM 1345 C CA . LEU A 1 167 ? -0.612 -2.911 -6.585 1.00 93.44 167 LEU A CA 1
ATOM 1346 C C . LEU A 1 167 ? -1.507 -1.696 -6.854 1.00 93.44 167 LEU A C 1
ATOM 1348 O O . LEU A 1 167 ? -1.690 -0.856 -5.973 1.00 93.44 167 LEU A O 1
ATOM 1352 N N . LEU A 1 168 ? -2.050 -1.597 -8.066 1.00 92.19 168 LEU A N 1
ATOM 1353 C CA . LEU A 1 168 ? -2.885 -0.504 -8.559 1.00 92.19 168 LEU A CA 1
ATOM 1354 C C . LEU A 1 168 ? -4.116 -1.097 -9.260 1.00 92.19 168 LEU A C 1
ATOM 1356 O O . LEU A 1 168 ? -4.173 -1.084 -10.491 1.00 92.19 168 LEU A O 1
ATOM 1360 N N . PRO A 1 169 ? -5.105 -1.621 -8.515 1.00 86.50 169 PRO A N 1
ATOM 1361 C CA . PRO A 1 169 ? -6.217 -2.369 -9.092 1.00 86.50 169 PRO A CA 1
ATOM 1362 C C . PRO A 1 169 ? -7.086 -1.545 -10.046 1.00 86.50 169 PRO A C 1
ATOM 1364 O O . PRO A 1 169 ? -7.032 -0.312 -10.100 1.00 86.50 169 PRO A O 1
ATOM 1367 N N . ALA A 1 170 ? -7.913 -2.261 -10.811 1.00 79.75 170 ALA A N 1
ATOM 1368 C CA . ALA A 1 170 ? -8.738 -1.698 -11.870 1.00 79.75 170 ALA A CA 1
ATOM 1369 C C . ALA A 1 170 ? -9.599 -0.506 -11.408 1.00 79.75 170 ALA A C 1
ATOM 1371 O O . ALA A 1 170 ? -10.164 -0.478 -10.312 1.00 79.75 170 ALA A O 1
ATOM 1372 N N . LEU A 1 171 ? -9.778 0.462 -12.311 1.00 77.31 171 LEU A N 1
ATOM 1373 C CA . LEU A 1 171 ? -10.453 1.739 -12.032 1.00 77.31 171 LEU A CA 1
ATOM 1374 C C . LEU A 1 171 ? -11.920 1.597 -11.638 1.00 77.31 171 LEU A C 1
ATOM 1376 O O . LEU A 1 171 ? -12.472 2.491 -11.003 1.00 77.31 171 LEU A O 1
ATOM 1380 N N . SER A 1 172 ? -12.549 0.481 -12.008 1.00 69.88 172 SER A N 1
ATOM 1381 C CA . SER A 1 172 ? -13.900 0.137 -11.571 1.00 69.88 172 SER A CA 1
ATOM 1382 C C . SER A 1 172 ? -14.001 -0.016 -10.052 1.00 69.88 172 SER A C 1
ATOM 1384 O O . SER A 1 172 ? -15.087 0.151 -9.507 1.00 69.88 172 SER A O 1
ATOM 1386 N N . GLN A 1 173 ? -12.891 -0.324 -9.375 1.00 70.88 173 GLN A N 1
ATOM 1387 C CA . GLN A 1 173 ? -12.827 -0.485 -7.925 1.00 70.88 173 GLN A CA 1
ATOM 1388 C C . GLN A 1 173 ? -12.435 0.827 -7.239 1.00 70.88 173 GLN A C 1
ATOM 1390 O O . GLN A 1 173 ? -13.070 1.218 -6.264 1.00 70.88 173 GLN A O 1
ATOM 1395 N N . LEU A 1 174 ? -11.417 1.526 -7.757 1.00 84.69 174 LEU A N 1
ATOM 1396 C CA . LEU A 1 174 ? -10.876 2.752 -7.158 1.00 84.69 174 LEU A CA 1
ATOM 1397 C C . LEU A 1 174 ? -10.552 3.797 -8.246 1.00 84.69 174 LEU A C 1
ATOM 1399 O O . LEU A 1 174 ? -9.406 3.904 -8.691 1.00 84.69 174 LEU A O 1
ATOM 1403 N N . PRO A 1 175 ? -11.532 4.618 -8.677 1.00 85.75 175 PRO A N 1
ATOM 1404 C CA . PRO A 1 175 ? -11.361 5.534 -9.810 1.00 85.75 175 PRO A CA 1
ATOM 1405 C C . PRO A 1 175 ? -10.230 6.557 -9.642 1.00 85.75 175 PRO A C 1
ATOM 1407 O O . PRO A 1 175 ? -9.645 7.015 -10.622 1.00 85.75 175 PRO A O 1
ATOM 1410 N N . TYR A 1 176 ? -9.903 6.919 -8.400 1.00 85.62 176 TYR A N 1
ATOM 1411 C CA . TYR A 1 176 ? -8.850 7.885 -8.089 1.00 85.62 176 TYR A CA 1
ATOM 1412 C C . TYR A 1 176 ? -7.431 7.345 -8.337 1.00 85.62 176 TYR A C 1
ATOM 1414 O O . TYR A 1 176 ? -6.492 8.136 -8.374 1.00 85.62 176 TYR A O 1
ATOM 1422 N N . LEU A 1 177 ? -7.263 6.036 -8.566 1.00 91.31 177 LEU A N 1
ATOM 1423 C CA . LEU A 1 177 ? -5.979 5.440 -8.955 1.00 91.31 177 LEU A CA 1
ATOM 1424 C C . LEU A 1 177 ? -5.656 5.598 -10.443 1.00 91.31 177 LEU A C 1
ATOM 1426 O O . LEU A 1 177 ? -4.549 5.262 -10.857 1.00 91.31 177 LEU A O 1
ATOM 1430 N N . LYS A 1 178 ? -6.586 6.146 -11.239 1.00 91.50 178 LYS A N 1
ATOM 1431 C CA . LYS A 1 178 ? -6.469 6.273 -12.699 1.00 91.50 178 LYS A CA 1
ATOM 1432 C C . LYS A 1 178 ? -5.129 6.810 -13.163 1.00 91.50 178 LYS A C 1
ATOM 1434 O O . LYS A 1 178 ? -4.492 6.186 -13.999 1.00 91.50 178 LYS A O 1
ATOM 1439 N N . THR A 1 179 ? -4.703 7.942 -12.619 1.00 91.88 179 THR A N 1
ATOM 1440 C CA . THR A 1 179 ? -3.459 8.584 -13.049 1.00 91.88 179 THR A CA 1
ATOM 1441 C C . THR A 1 179 ? -2.255 7.681 -12.799 1.00 91.88 179 THR A C 1
ATOM 1443 O O . THR A 1 179 ? -1.465 7.445 -13.703 1.00 91.88 179 THR A O 1
ATOM 1446 N N . SER A 1 180 ? -2.140 7.135 -11.592 1.00 94.75 180 SER A N 1
ATOM 1447 C CA . SER A 1 180 ? -0.998 6.316 -11.178 1.00 94.75 180 SER A CA 1
ATOM 1448 C C . SER A 1 180 ? -0.941 4.992 -11.924 1.00 94.75 180 SER A C 1
ATOM 1450 O O . SER A 1 180 ? 0.141 4.554 -12.316 1.00 94.75 180 SER A O 1
ATOM 1452 N N . ARG A 1 181 ? -2.110 4.386 -12.169 1.00 95.31 181 ARG A N 1
ATOM 1453 C CA . ARG A 1 181 ? -2.221 3.185 -12.988 1.00 95.31 181 ARG A CA 1
ATOM 1454 C C . ARG A 1 181 ? -1.797 3.476 -14.424 1.00 95.31 181 ARG A C 1
ATOM 1456 O O . ARG A 1 181 ? -0.857 2.847 -14.879 1.00 95.31 181 ARG A O 1
ATOM 1463 N N . SER A 1 182 ? -2.379 4.477 -15.087 1.00 94.25 182 SER A N 1
ATOM 1464 C CA . SER A 1 182 ? -2.033 4.800 -16.479 1.00 94.25 182 SER A CA 1
ATOM 1465 C C . SER A 1 182 ? -0.560 5.168 -16.669 1.00 94.25 182 SER A C 1
ATOM 1467 O O . SER A 1 182 ? 0.046 4.730 -17.639 1.00 94.25 182 SER A O 1
ATOM 1469 N N . CYS A 1 183 ? 0.051 5.902 -15.732 1.00 94.25 183 CYS A N 1
ATOM 1470 C CA . CYS A 1 183 ? 1.495 6.157 -15.782 1.00 94.25 183 CYS A CA 1
ATOM 1471 C C . CYS A 1 183 ? 2.320 4.864 -15.673 1.00 94.25 183 CYS A C 1
ATOM 1473 O O . CYS A 1 183 ? 3.364 4.747 -16.309 1.00 94.25 183 CYS A O 1
ATOM 1475 N N . SER A 1 184 ? 1.867 3.902 -14.866 1.00 96.00 184 SER A N 1
ATOM 1476 C CA . SER A 1 184 ? 2.546 2.612 -14.712 1.00 96.00 184 SER A CA 1
ATOM 1477 C C . SER A 1 184 ? 2.356 1.716 -15.938 1.00 96.00 184 SER A C 1
ATOM 1479 O O . SER A 1 184 ? 3.312 1.076 -16.350 1.00 96.00 184 SER A O 1
ATOM 1481 N N . GLU A 1 185 ? 1.164 1.710 -16.541 1.00 95.56 185 GLU A N 1
ATOM 1482 C CA . GLU A 1 185 ? 0.865 1.003 -17.797 1.00 95.56 185 GLU A CA 1
ATOM 1483 C C . GLU A 1 185 ? 1.786 1.499 -18.924 1.00 95.56 185 GLU A C 1
ATOM 1485 O O . GLU A 1 185 ? 2.519 0.710 -19.511 1.00 95.56 185 GLU A O 1
ATOM 1490 N N . GLU A 1 186 ? 1.854 2.820 -19.130 1.00 95.69 186 GLU A N 1
ATOM 1491 C CA . GLU A 1 186 ? 2.745 3.443 -20.120 1.00 95.69 186 GLU A CA 1
ATOM 1492 C C . GLU A 1 186 ? 4.224 3.101 -19.866 1.00 95.69 186 GLU A C 1
ATOM 1494 O O . GLU A 1 186 ? 4.987 2.831 -20.795 1.00 95.69 186 GLU A O 1
ATOM 1499 N N . ALA A 1 187 ? 4.649 3.099 -18.601 1.00 96.00 187 ALA A N 1
ATOM 1500 C CA . ALA A 1 187 ? 6.009 2.731 -18.231 1.00 96.00 187 ALA A CA 1
ATOM 1501 C C . ALA A 1 187 ? 6.324 1.254 -18.524 1.00 96.00 187 ALA A C 1
ATOM 1503 O O . ALA A 1 187 ? 7.423 0.971 -19.001 1.00 96.00 187 ALA A O 1
ATOM 1504 N N . ILE A 1 188 ? 5.386 0.330 -18.273 1.00 95.88 188 ILE A N 1
ATOM 1505 C CA . ILE A 1 188 ? 5.548 -1.094 -18.604 1.00 95.88 188 ILE A CA 1
ATOM 1506 C C . ILE A 1 188 ? 5.671 -1.276 -20.115 1.00 95.88 188 ILE A C 1
ATOM 1508 O O . ILE A 1 188 ? 6.602 -1.953 -20.553 1.00 95.88 188 ILE A O 1
ATOM 1512 N N . ASP A 1 189 ? 4.774 -0.668 -20.896 1.00 95.69 189 ASP A N 1
ATOM 1513 C CA . ASP A 1 189 ? 4.773 -0.780 -22.358 1.00 95.69 189 ASP A CA 1
ATOM 1514 C C . ASP A 1 189 ? 6.132 -0.352 -22.926 1.00 95.69 189 ASP A C 1
ATOM 1516 O O . ASP A 1 189 ? 6.816 -1.143 -23.579 1.00 95.69 189 ASP A O 1
ATOM 1520 N N . ILE A 1 190 ? 6.594 0.849 -22.562 1.00 94.81 190 ILE A N 1
ATOM 1521 C CA . ILE A 1 190 ? 7.885 1.384 -23.013 1.00 94.81 190 ILE A CA 1
ATOM 1522 C C . ILE A 1 190 ? 9.046 0.489 -22.566 1.00 94.81 190 ILE A C 1
ATOM 1524 O O . ILE A 1 190 ? 9.943 0.193 -23.356 1.00 94.81 190 ILE A O 1
ATOM 1528 N N . LEU A 1 191 ? 9.053 0.042 -21.307 1.00 94.06 191 LEU A N 1
ATOM 1529 C CA . LEU A 1 191 ? 10.128 -0.800 -20.781 1.00 94.06 191 LEU A CA 1
ATOM 1530 C C . LEU A 1 191 ? 10.175 -2.175 -21.464 1.00 94.06 191 LEU A C 1
ATOM 1532 O O . LEU A 1 191 ? 11.259 -2.729 -21.639 1.00 94.06 191 LEU A O 1
ATOM 1536 N N . SER A 1 192 ? 9.022 -2.711 -21.868 1.00 92.12 192 SER A N 1
ATOM 1537 C CA . SER A 1 192 ? 8.915 -4.003 -22.552 1.00 92.12 192 SER A CA 1
ATOM 1538 C C . SER A 1 192 ? 9.463 -3.979 -23.982 1.00 92.12 192 SER A C 1
ATOM 1540 O O . SER A 1 192 ? 9.981 -4.989 -24.455 1.00 92.12 192 SER A O 1
ATOM 1542 N N . GLU A 1 193 ? 9.407 -2.820 -24.639 1.00 92.06 193 GLU A N 1
ATOM 1543 C CA . GLU A 1 193 ? 9.953 -2.592 -25.982 1.00 92.06 193 GLU A CA 1
ATOM 1544 C C . GLU A 1 193 ? 11.414 -2.113 -25.954 1.00 92.06 193 GLU A C 1
ATOM 1546 O O . GLU A 1 193 ? 12.094 -2.104 -26.982 1.00 92.06 193 GLU A O 1
ATOM 1551 N N . THR A 1 194 ? 11.916 -1.710 -24.784 1.00 91.81 194 THR A N 1
ATOM 1552 C CA . THR A 1 194 ? 13.281 -1.202 -24.636 1.00 91.8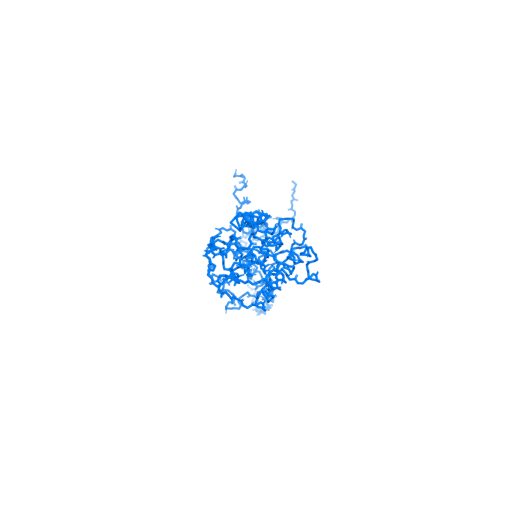1 194 THR A CA 1
ATOM 1553 C C . THR A 1 194 ? 14.285 -2.354 -24.571 1.00 91.81 194 THR A C 1
ATOM 1555 O O . THR A 1 194 ? 14.209 -3.225 -23.704 1.00 91.81 194 THR A O 1
ATOM 1558 N N . GLU A 1 195 ? 15.292 -2.327 -25.446 1.00 90.00 195 GLU A N 1
ATOM 1559 C CA . GLU A 1 195 ? 16.393 -3.291 -25.420 1.00 90.00 195 GLU A CA 1
ATOM 1560 C C . GLU A 1 195 ? 17.280 -3.072 -24.181 1.00 90.00 195 GLU A C 1
ATOM 1562 O O . GLU A 1 195 ? 17.925 -2.030 -24.027 1.00 90.00 195 GLU A O 1
ATOM 1567 N N . ILE A 1 196 ? 17.308 -4.060 -23.280 1.00 90.00 196 ILE A N 1
ATOM 1568 C CA . ILE A 1 196 ? 18.140 -4.023 -22.072 1.00 90.00 196 ILE A CA 1
ATOM 1569 C C . ILE A 1 196 ? 19.556 -4.503 -22.425 1.00 90.00 196 ILE A C 1
ATOM 1571 O O . ILE A 1 196 ? 19.710 -5.651 -22.849 1.00 90.00 196 ILE A O 1
ATOM 1575 N N . PRO A 1 197 ? 20.605 -3.689 -22.198 1.00 88.31 197 PRO A N 1
ATOM 1576 C CA . PRO A 1 197 ? 21.982 -4.102 -22.444 1.00 88.31 197 PRO A CA 1
ATOM 1577 C C . PRO A 1 197 ? 22.376 -5.313 -21.591 1.00 88.31 197 PRO A C 1
ATOM 1579 O O . PRO A 1 197 ? 22.181 -5.309 -20.376 1.00 88.31 197 PRO A O 1
ATOM 1582 N N . ASP A 1 198 ? 23.024 -6.313 -22.189 1.00 83.25 198 ASP A N 1
ATOM 1583 C CA . ASP A 1 198 ? 23.451 -7.517 -21.456 1.00 83.25 198 ASP A CA 1
ATOM 1584 C C . ASP A 1 198 ? 24.490 -7.240 -20.355 1.00 83.25 198 ASP A C 1
ATOM 1586 O O . ASP A 1 198 ? 24.536 -7.953 -19.357 1.00 83.25 198 ASP A O 1
ATOM 1590 N N . ASN A 1 199 ? 25.290 -6.179 -20.504 1.00 85.12 199 ASN A N 1
ATOM 1591 C CA . ASN A 1 199 ? 26.323 -5.769 -19.543 1.00 85.12 199 ASN A CA 1
ATOM 1592 C C . ASN A 1 199 ? 25.886 -4.570 -18.693 1.00 85.12 199 ASN A C 1
ATOM 1594 O O . ASN A 1 199 ? 26.684 -3.671 -18.415 1.00 85.12 199 ASN A O 1
ATOM 1598 N N . LEU A 1 200 ? 24.608 -4.506 -18.329 1.00 88.12 200 LEU A N 1
ATOM 1599 C CA . LEU A 1 200 ? 24.097 -3.392 -17.552 1.00 88.12 200 LEU A CA 1
ATOM 1600 C C . LEU A 1 200 ? 24.697 -3.369 -16.137 1.00 88.12 200 LEU A C 1
ATOM 1602 O O . LEU A 1 200 ? 24.454 -4.255 -15.324 1.00 88.12 200 LEU A O 1
ATOM 1606 N N . THR A 1 201 ? 25.461 -2.318 -15.838 1.00 86.56 201 THR A N 1
ATOM 1607 C CA . THR A 1 201 ? 26.131 -2.124 -14.543 1.00 86.56 201 THR A CA 1
ATOM 1608 C C . THR A 1 201 ? 25.334 -1.260 -13.569 1.00 86.56 201 THR A C 1
ATOM 1610 O O . THR A 1 201 ? 25.516 -1.391 -12.362 1.00 86.56 201 THR A O 1
ATOM 1613 N N . ASN A 1 202 ? 24.459 -0.386 -14.076 1.00 90.44 202 ASN A N 1
ATOM 1614 C CA . ASN A 1 202 ? 23.661 0.528 -13.264 1.00 90.44 202 ASN A CA 1
ATOM 1615 C C . ASN A 1 202 ? 22.190 0.557 -13.731 1.00 90.44 202 ASN A C 1
ATOM 1617 O O . ASN A 1 202 ? 21.847 1.307 -14.650 1.00 90.44 202 ASN A O 1
ATOM 1621 N N . PRO A 1 203 ? 21.315 -0.255 -13.108 1.00 90.62 203 PRO A N 1
ATOM 1622 C CA . PRO A 1 203 ? 19.886 -0.287 -13.415 1.00 90.62 203 PRO A CA 1
ATOM 1623 C C . PRO A 1 203 ? 19.174 1.052 -13.205 1.00 90.62 203 PRO A C 1
ATOM 1625 O O . PRO A 1 203 ? 18.309 1.404 -14.001 1.00 90.62 203 PRO A O 1
ATOM 1628 N N . GLU A 1 204 ? 19.553 1.814 -12.176 1.00 89.88 204 GLU A N 1
ATOM 1629 C CA . GLU A 1 204 ? 18.959 3.124 -11.880 1.00 89.88 204 GLU A CA 1
ATOM 1630 C C . GLU A 1 204 ? 19.241 4.113 -13.001 1.00 89.88 204 GLU A C 1
ATOM 1632 O O . GLU A 1 204 ? 18.318 4.695 -13.566 1.00 89.88 204 GLU A O 1
ATOM 1637 N N . GLU A 1 205 ? 20.508 4.248 -13.391 1.00 92.19 205 GLU A N 1
ATOM 1638 C CA . GLU A 1 205 ? 20.884 5.157 -14.472 1.00 92.19 205 GLU A CA 1
ATOM 1639 C C . GLU A 1 205 ? 20.188 4.793 -15.789 1.00 92.19 205 GLU A C 1
ATOM 1641 O O . GLU A 1 205 ? 19.772 5.678 -16.534 1.00 92.19 205 GLU A O 1
ATOM 1646 N N . PHE A 1 206 ? 20.022 3.499 -16.072 1.00 94.50 206 PHE A N 1
ATOM 1647 C CA . PHE A 1 206 ? 19.293 3.042 -17.251 1.00 94.50 206 PHE A CA 1
ATOM 1648 C C . PHE A 1 206 ? 17.809 3.413 -17.199 1.00 94.50 206 PHE A C 1
ATOM 1650 O O . PHE A 1 206 ? 17.307 4.032 -18.137 1.00 94.50 206 PHE A O 1
ATOM 1657 N N . LEU A 1 207 ? 17.119 3.100 -16.098 1.00 94.38 207 LEU A N 1
ATOM 1658 C CA . LEU A 1 207 ? 15.703 3.434 -15.920 1.00 94.38 207 LEU A CA 1
ATOM 1659 C C . LEU A 1 207 ? 15.462 4.949 -15.984 1.00 94.38 207 LEU A C 1
ATOM 1661 O O . LEU A 1 207 ? 14.481 5.394 -16.575 1.00 94.38 207 LEU A O 1
ATOM 1665 N N . MET A 1 208 ? 16.389 5.753 -15.461 1.00 93.25 208 MET A N 1
ATOM 1666 C CA . MET A 1 208 ? 16.314 7.217 -15.487 1.00 93.25 208 MET A CA 1
ATOM 1667 C C . MET A 1 208 ? 16.497 7.829 -16.889 1.00 93.25 208 MET A C 1
ATOM 1669 O O . MET A 1 208 ? 16.158 8.995 -17.096 1.00 93.25 208 MET A O 1
ATOM 1673 N N . ARG A 1 209 ? 16.989 7.069 -17.881 1.00 93.56 209 ARG A N 1
ATOM 1674 C CA . ARG A 1 209 ? 17.020 7.502 -19.295 1.00 93.56 209 ARG A CA 1
ATOM 1675 C C . ARG A 1 209 ? 15.659 7.353 -19.978 1.00 93.56 209 ARG A C 1
ATOM 1677 O O . ARG A 1 209 ? 15.401 8.030 -20.973 1.00 93.56 209 ARG A O 1
ATOM 1684 N N . ILE A 1 210 ? 14.781 6.503 -19.447 1.00 94.44 210 ILE A N 1
ATOM 1685 C CA . ILE A 1 210 ? 13.423 6.305 -19.955 1.00 94.44 210 ILE A CA 1
ATOM 1686 C C . ILE A 1 210 ? 12.533 7.391 -19.348 1.00 94.44 210 ILE A C 1
ATOM 1688 O O . ILE A 1 210 ? 12.333 7.445 -18.138 1.00 94.44 210 ILE A O 1
ATOM 1692 N N . THR A 1 211 ? 12.001 8.286 -20.184 1.00 93.12 211 THR A N 1
ATOM 1693 C CA . THR A 1 211 ? 11.352 9.523 -19.707 1.00 93.12 211 THR A CA 1
ATOM 1694 C C . THR A 1 211 ? 10.136 9.254 -18.814 1.00 93.12 211 THR A C 1
ATOM 1696 O O . THR A 1 211 ? 10.001 9.903 -17.778 1.00 93.12 211 THR A O 1
ATOM 1699 N N . SER A 1 212 ? 9.277 8.296 -19.174 1.00 90.69 212 SER A N 1
ATOM 1700 C CA . SER A 1 212 ? 8.098 7.916 -18.378 1.00 90.69 212 SER A CA 1
ATOM 1701 C C . SER A 1 212 ? 8.493 7.392 -16.992 1.00 90.69 212 SER A C 1
ATOM 1703 O O . SER A 1 212 ? 7.968 7.847 -15.977 1.00 90.69 212 SER A O 1
ATOM 1705 N N . ILE A 1 213 ? 9.490 6.508 -16.933 1.00 94.75 213 ILE A N 1
ATOM 1706 C CA . ILE A 1 213 ? 9.989 5.917 -15.686 1.00 94.75 213 ILE A CA 1
ATOM 1707 C C . ILE A 1 213 ? 10.705 6.961 -14.827 1.00 94.75 213 ILE A C 1
ATOM 1709 O O . ILE A 1 213 ? 10.444 7.052 -13.628 1.00 94.75 213 ILE A O 1
ATOM 1713 N N . HIS A 1 214 ? 11.547 7.801 -15.430 1.00 94.44 214 HIS A N 1
ATOM 1714 C CA . HIS A 1 214 ? 12.213 8.903 -14.740 1.00 94.44 214 HIS A CA 1
ATOM 1715 C C . HIS A 1 214 ? 11.198 9.825 -14.055 1.00 94.44 214 HIS A C 1
ATOM 1717 O O . HIS A 1 214 ? 11.356 10.149 -12.880 1.00 94.44 214 HIS A O 1
ATOM 1723 N N . GLN A 1 215 ? 10.121 10.216 -14.743 1.00 92.88 215 GLN A N 1
ATOM 1724 C CA . GLN A 1 215 ? 9.093 11.069 -14.143 1.00 92.88 215 GLN A CA 1
ATOM 1725 C C . GLN A 1 215 ? 8.445 10.434 -12.906 1.00 92.88 215 GLN A C 1
ATOM 1727 O O . GLN A 1 215 ? 8.126 11.153 -11.957 1.00 92.88 215 GLN A O 1
ATOM 1732 N N . ILE A 1 216 ? 8.268 9.110 -12.900 1.00 94.25 216 ILE A N 1
ATOM 1733 C CA . ILE A 1 216 ? 7.744 8.372 -11.748 1.00 94.25 216 ILE A CA 1
ATOM 1734 C C . ILE A 1 216 ? 8.787 8.353 -10.620 1.00 94.25 216 ILE A C 1
ATOM 1736 O O . ILE A 1 216 ? 8.491 8.809 -9.518 1.00 94.25 216 ILE A O 1
ATOM 1740 N N . ILE A 1 217 ? 10.020 7.913 -10.891 1.00 94.06 217 ILE A N 1
ATOM 1741 C CA . ILE A 1 217 ? 11.085 7.795 -9.877 1.00 94.06 217 ILE A CA 1
ATOM 1742 C C . ILE A 1 217 ? 11.406 9.153 -9.236 1.00 94.06 217 ILE A C 1
ATOM 1744 O O . ILE A 1 217 ? 11.514 9.252 -8.016 1.00 94.06 217 ILE A O 1
ATOM 1748 N N . ALA A 1 218 ? 11.500 10.220 -10.035 1.00 92.75 218 ALA A N 1
ATOM 1749 C CA . ALA A 1 218 ? 11.812 11.559 -9.539 1.00 92.75 218 ALA A CA 1
ATOM 1750 C C . ALA A 1 218 ? 10.711 12.132 -8.631 1.00 92.75 218 ALA A C 1
ATOM 1752 O O . ALA A 1 218 ? 11.003 12.887 -7.705 1.00 92.75 218 ALA A O 1
ATOM 1753 N N . ARG A 1 219 ? 9.441 11.792 -8.891 1.00 92.75 219 ARG A N 1
ATOM 1754 C CA . ARG A 1 219 ? 8.301 12.232 -8.068 1.00 92.75 219 ARG A CA 1
ATOM 1755 C C . ARG A 1 219 ? 8.097 11.371 -6.830 1.00 92.75 219 ARG A C 1
ATOM 1757 O O . ARG A 1 219 ? 7.613 11.885 -5.824 1.00 92.75 219 ARG A O 1
ATOM 1764 N N . TYR A 1 220 ? 8.459 10.094 -6.907 1.00 94.31 220 TYR A N 1
ATOM 1765 C CA . TYR A 1 220 ? 8.236 9.112 -5.851 1.00 94.31 220 TYR A CA 1
ATOM 1766 C C . TYR A 1 220 ? 9.533 8.365 -5.505 1.00 94.31 220 TYR A C 1
ATOM 1768 O O . TYR A 1 220 ? 9.636 7.162 -5.755 1.00 94.31 220 TYR A O 1
ATOM 1776 N N . PRO A 1 221 ? 10.540 9.041 -4.913 1.00 93.31 221 PRO A N 1
ATOM 1777 C CA . PRO A 1 221 ? 11.739 8.361 -4.438 1.00 93.31 221 PRO A CA 1
ATOM 1778 C C . PRO A 1 221 ? 11.357 7.288 -3.415 1.00 93.31 221 PRO A C 1
ATOM 1780 O O . PRO A 1 221 ? 10.668 7.592 -2.439 1.00 93.31 221 PRO A O 1
ATOM 1783 N N . VAL A 1 222 ? 11.798 6.045 -3.625 1.00 93.81 222 VAL A N 1
ATOM 1784 C CA . VAL A 1 222 ? 11.332 4.863 -2.870 1.00 93.81 222 VAL A CA 1
ATOM 1785 C C . VAL A 1 222 ? 11.458 5.053 -1.358 1.00 93.81 222 VAL A C 1
ATOM 1787 O O . VAL A 1 222 ? 10.465 4.928 -0.646 1.00 93.81 222 VAL A O 1
ATOM 1790 N N . ILE A 1 223 ? 12.646 5.425 -0.872 1.00 94.88 223 ILE A N 1
ATOM 1791 C CA . ILE A 1 223 ? 12.927 5.565 0.566 1.00 94.88 223 ILE A CA 1
ATOM 1792 C C . ILE A 1 223 ? 12.004 6.614 1.202 1.00 94.88 223 ILE A C 1
ATOM 1794 O O . ILE A 1 223 ? 11.260 6.309 2.133 1.00 94.88 223 ILE A O 1
ATOM 1798 N N . ALA A 1 224 ? 11.986 7.829 0.648 1.00 95.81 224 ALA A N 1
ATOM 1799 C CA . ALA A 1 224 ? 11.161 8.921 1.161 1.00 95.81 224 ALA A CA 1
ATOM 1800 C C . ALA A 1 224 ? 9.656 8.605 1.072 1.00 95.81 224 ALA A C 1
ATOM 1802 O O . ALA A 1 224 ? 8.877 8.993 1.943 1.00 95.81 224 ALA A O 1
ATOM 1803 N N . THR A 1 225 ? 9.237 7.878 0.033 1.00 97.06 225 THR A N 1
ATOM 1804 C CA . THR A 1 225 ? 7.836 7.481 -0.152 1.00 97.06 225 THR A CA 1
ATOM 1805 C C . THR A 1 225 ? 7.417 6.435 0.882 1.00 97.06 225 THR A C 1
ATOM 1807 O O . THR A 1 225 ? 6.344 6.570 1.468 1.00 97.06 225 THR A O 1
ATOM 1810 N N . LEU A 1 226 ? 8.264 5.443 1.179 1.00 96.81 226 LEU A N 1
ATOM 1811 C CA . LEU A 1 226 ? 8.011 4.449 2.229 1.00 96.81 226 LEU A CA 1
ATOM 1812 C C . LEU A 1 226 ? 7.912 5.088 3.618 1.00 96.81 226 LEU A C 1
ATOM 1814 O O . LEU A 1 226 ? 6.969 4.802 4.357 1.00 96.81 226 LEU A O 1
ATOM 1818 N N . GLU A 1 227 ? 8.828 5.999 3.955 1.00 96.69 227 GLU A N 1
ATOM 1819 C CA . GLU A 1 227 ? 8.770 6.761 5.210 1.00 96.69 227 GLU A CA 1
ATOM 1820 C C . GLU A 1 227 ? 7.485 7.589 5.316 1.00 96.69 227 GLU A C 1
ATOM 1822 O O . GLU A 1 227 ? 6.844 7.639 6.373 1.00 96.69 227 GLU A O 1
ATOM 1827 N N . HIS A 1 228 ? 7.068 8.206 4.207 1.00 97.25 228 HIS A N 1
ATOM 1828 C CA . HIS A 1 228 ? 5.815 8.943 4.154 1.00 97.25 228 HIS A CA 1
ATOM 1829 C C . HIS A 1 228 ? 4.608 8.032 4.394 1.00 97.25 228 HIS A C 1
ATOM 1831 O O . HIS A 1 228 ? 3.766 8.357 5.230 1.00 97.25 228 HIS A O 1
ATOM 1837 N N . ILE A 1 229 ? 4.525 6.886 3.707 1.00 97.50 229 ILE A N 1
ATOM 1838 C CA . ILE A 1 229 ? 3.435 5.915 3.886 1.00 97.50 229 ILE A CA 1
ATOM 1839 C C . ILE A 1 229 ? 3.369 5.469 5.349 1.00 97.50 229 ILE A C 1
ATOM 1841 O O . ILE A 1 229 ? 2.299 5.531 5.955 1.00 97.50 229 ILE A O 1
ATOM 1845 N N . LYS A 1 230 ? 4.511 5.098 5.942 1.00 97.12 230 LYS A N 1
ATOM 1846 C CA . LYS A 1 230 ? 4.600 4.712 7.356 1.00 97.12 230 LYS A CA 1
ATOM 1847 C C . LYS A 1 230 ? 4.051 5.803 8.274 1.00 97.12 230 LYS A C 1
ATOM 1849 O O . LYS A 1 230 ? 3.165 5.538 9.081 1.00 97.12 230 LYS A O 1
ATOM 1854 N N . THR A 1 231 ? 4.504 7.041 8.087 1.00 96.94 231 THR A N 1
ATOM 1855 C CA . THR A 1 231 ? 4.055 8.191 8.886 1.00 96.94 231 THR A CA 1
ATOM 1856 C C . THR A 1 231 ? 2.540 8.398 8.790 1.00 96.94 231 THR A C 1
ATOM 1858 O O . THR A 1 231 ? 1.889 8.729 9.780 1.00 96.94 231 THR A O 1
ATOM 1861 N N . GLN A 1 232 ? 1.946 8.230 7.606 1.00 97.31 232 GLN A N 1
ATOM 1862 C CA . GLN A 1 232 ? 0.498 8.380 7.432 1.00 97.31 232 GLN A CA 1
ATOM 1863 C C . GLN A 1 232 ? -0.286 7.234 8.079 1.00 97.31 232 GLN A C 1
ATOM 1865 O O . GLN A 1 232 ? -1.327 7.487 8.679 1.00 97.31 232 GLN A O 1
ATOM 1870 N N . LEU A 1 233 ? 0.215 5.997 8.020 1.00 96.62 233 LEU A N 1
ATOM 1871 C CA . LEU A 1 233 ? -0.396 4.864 8.721 1.00 96.62 233 LEU A CA 1
ATOM 1872 C C . LEU A 1 233 ? -0.351 5.052 10.244 1.00 96.62 233 LEU A C 1
ATOM 1874 O O . LEU A 1 233 ? -1.348 4.809 10.919 1.00 96.62 233 LEU A O 1
ATOM 1878 N N . GLU A 1 234 ? 0.758 5.560 10.783 1.00 94.19 234 GLU A N 1
ATOM 1879 C CA . GLU A 1 234 ? 0.884 5.898 12.207 1.00 94.19 234 GLU A CA 1
ATOM 1880 C C . GLU A 1 234 ? -0.066 7.037 12.614 1.00 94.19 234 GLU A C 1
ATOM 1882 O O . GLU A 1 234 ? -0.722 6.963 13.654 1.00 94.19 234 GLU A O 1
ATOM 1887 N N . LYS A 1 235 ? -0.217 8.070 11.775 1.00 95.00 235 LYS A N 1
ATOM 1888 C CA . LYS A 1 235 ? -1.217 9.131 11.992 1.00 95.00 235 LYS A CA 1
ATOM 1889 C C . LYS A 1 235 ? -2.642 8.593 11.952 1.00 95.00 235 LYS A C 1
ATOM 1891 O O . LYS A 1 235 ? -3.465 8.991 12.773 1.00 95.00 235 LYS A O 1
ATOM 1896 N N . TYR A 1 236 ? -2.939 7.691 11.016 1.00 94.7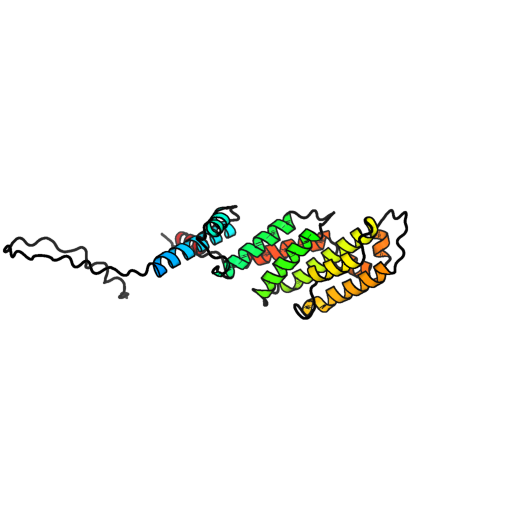5 236 TYR A N 1
ATOM 1897 C CA . TYR A 1 236 ? -4.244 7.046 10.956 1.00 94.75 236 TYR A CA 1
ATOM 1898 C C . TYR A 1 236 ? -4.501 6.227 12.226 1.00 94.75 236 TYR A C 1
ATOM 1900 O O . TYR A 1 236 ? -5.573 6.356 12.810 1.00 94.75 236 TYR A O 1
ATOM 1908 N N . HIS A 1 237 ? -3.499 5.494 12.724 1.00 91.50 237 HIS A N 1
ATOM 1909 C CA . HIS A 1 237 ? -3.584 4.743 13.981 1.00 91.50 237 HIS A CA 1
ATOM 1910 C C . HIS A 1 237 ? -3.962 5.642 15.161 1.00 91.50 237 HIS A C 1
ATOM 1912 O O . HIS A 1 237 ? -4.905 5.342 15.886 1.00 91.50 237 HIS A O 1
ATOM 1918 N N . GLN A 1 238 ? -3.306 6.797 15.290 1.00 88.12 238 GLN A N 1
ATOM 1919 C CA . GLN A 1 238 ? -3.592 7.784 16.339 1.00 88.12 238 GLN A CA 1
ATOM 1920 C C . GLN A 1 238 ? -4.974 8.443 16.207 1.00 88.12 238 GLN A C 1
ATOM 1922 O O . GLN A 1 238 ? -5.486 8.987 17.183 1.00 88.12 238 GLN A O 1
ATOM 1927 N N . SER A 1 239 ? -5.575 8.422 15.014 1.00 89.12 239 SER A N 1
ATOM 1928 C CA . SER A 1 239 ? -6.910 8.981 14.771 1.00 89.12 239 SER A CA 1
ATOM 1929 C C . SER A 1 239 ? -8.055 8.023 15.115 1.00 89.12 239 SER A C 1
ATOM 1931 O O . SER A 1 239 ? -9.208 8.452 15.185 1.00 89.12 239 SER A O 1
ATOM 1933 N N . LEU A 1 240 ? -7.761 6.734 15.320 1.00 87.44 240 LEU A N 1
ATOM 1934 C CA . LEU A 1 240 ? -8.770 5.742 15.674 1.00 87.44 240 LEU A CA 1
ATOM 1935 C C . LEU A 1 240 ? -9.244 5.930 17.118 1.00 87.44 240 LEU A C 1
ATOM 1937 O O . LEU A 1 240 ? -8.485 6.305 18.010 1.00 87.44 240 LEU A O 1
ATOM 1941 N N . ASN A 1 241 ? -10.523 5.630 17.358 1.00 83.75 241 ASN A N 1
ATOM 1942 C CA . ASN A 1 241 ? -11.094 5.718 18.697 1.00 83.75 241 ASN A CA 1
ATOM 1943 C C . ASN A 1 241 ? -10.401 4.722 19.644 1.00 83.75 241 ASN A C 1
ATOM 1945 O O . ASN A 1 241 ? -10.275 3.546 19.278 1.00 83.75 241 ASN A O 1
ATOM 1949 N N . PRO A 1 242 ? -10.030 5.139 20.868 1.00 83.31 242 PRO A N 1
ATOM 1950 C CA . PRO A 1 242 ? -9.561 4.223 21.905 1.00 83.31 242 PRO A CA 1
ATOM 1951 C C . PRO A 1 242 ? -10.617 3.159 22.222 1.00 83.31 242 PRO A C 1
ATOM 1953 O O . PRO A 1 242 ? -11.815 3.451 22.163 1.00 83.31 242 PRO A O 1
ATOM 1956 N N . SER A 1 243 ? -10.182 1.956 22.588 1.00 82.81 243 SER A N 1
ATOM 1957 C CA . SER A 1 243 ? -11.046 0.865 23.059 1.00 82.81 243 SER A CA 1
ATOM 1958 C C . SER A 1 243 ? -11.889 1.280 24.262 1.00 82.81 243 SER A C 1
ATOM 1960 O O . SER A 1 243 ? -11.501 2.137 25.064 1.00 82.81 243 SER A O 1
ATOM 1962 N N . LEU A 1 244 ? -13.039 0.624 24.435 1.00 83.19 244 LEU A N 1
ATOM 1963 C CA . LEU A 1 244 ? -13.932 0.881 25.567 1.00 83.19 244 LEU A CA 1
ATOM 1964 C C . LEU A 1 244 ? -13.214 0.703 26.914 1.00 83.19 244 LEU A C 1
ATOM 1966 O O . LEU A 1 244 ? -13.379 1.524 27.813 1.00 83.19 244 LEU A O 1
ATOM 1970 N N . VAL A 1 245 ? -12.378 -0.330 27.046 1.00 83.88 245 VAL A N 1
ATOM 1971 C CA . VAL A 1 245 ? -11.595 -0.579 28.267 1.00 83.88 245 VAL A CA 1
ATOM 1972 C C . VAL A 1 245 ? -10.644 0.584 28.552 1.00 83.88 245 VAL A C 1
ATOM 1974 O O . VAL A 1 245 ? -10.596 1.059 29.685 1.00 83.88 245 VAL A O 1
ATOM 1977 N N . GLN A 1 246 ? -9.934 1.095 27.539 1.00 82.00 246 GLN A N 1
ATOM 1978 C CA . GLN A 1 246 ? -9.049 2.250 27.710 1.00 82.00 246 GLN A CA 1
ATOM 1979 C C . GLN A 1 246 ? -9.830 3.496 28.143 1.00 82.00 246 GLN A C 1
ATOM 1981 O O . GLN A 1 246 ? -9.399 4.214 29.044 1.00 82.00 246 GLN A O 1
ATOM 1986 N N . GLN A 1 247 ? -11.000 3.732 27.543 1.00 83.50 247 GLN A N 1
ATOM 1987 C CA . GLN A 1 247 ? -11.871 4.848 27.915 1.00 83.50 247 GLN A CA 1
ATOM 1988 C C . GLN A 1 247 ? -12.348 4.741 29.369 1.00 83.50 247 GLN A C 1
ATOM 1990 O O . GLN A 1 247 ? -12.278 5.726 30.101 1.00 83.50 247 GLN A O 1
ATOM 1995 N N . LEU A 1 248 ? -12.784 3.554 29.805 1.00 85.12 248 LEU A N 1
ATOM 1996 C CA . LEU A 1 248 ? -13.221 3.303 31.183 1.00 85.12 248 LEU A CA 1
ATOM 1997 C C . LEU A 1 248 ? -12.081 3.501 32.190 1.00 85.12 248 LEU A C 1
ATOM 1999 O O . LEU A 1 248 ? -12.284 4.113 33.237 1.00 85.12 248 LEU A O 1
ATOM 2003 N N . ILE A 1 249 ? -10.871 3.040 31.857 1.00 83.69 249 ILE A N 1
ATOM 2004 C CA . ILE A 1 249 ? -9.671 3.268 32.671 1.00 83.69 249 ILE A CA 1
ATOM 2005 C C . ILE A 1 249 ? -9.398 4.771 32.806 1.00 83.69 249 ILE A C 1
ATOM 2007 O O . ILE A 1 249 ? -9.217 5.267 33.918 1.00 83.69 249 ILE A O 1
ATOM 2011 N N . TYR A 1 250 ? -9.403 5.519 31.700 1.00 84.75 250 TYR A N 1
ATOM 2012 C CA . TYR A 1 250 ? -9.173 6.965 31.738 1.00 84.75 250 TYR A CA 1
ATOM 2013 C C . TYR A 1 250 ? -10.244 7.717 32.524 1.00 84.75 250 TYR A C 1
ATOM 2015 O O . TYR A 1 250 ? -9.898 8.629 33.268 1.00 84.75 250 TYR A O 1
ATOM 2023 N N . GLN A 1 251 ? -11.513 7.320 32.419 1.00 85.00 251 GLN A N 1
ATOM 2024 C CA . GLN A 1 251 ? -12.592 7.898 33.222 1.00 85.00 251 GLN A CA 1
ATOM 2025 C C . GLN A 1 251 ? -12.370 7.657 34.718 1.00 85.00 251 GLN A C 1
ATOM 2027 O O . GLN A 1 251 ? -12.420 8.606 35.495 1.00 85.00 251 GLN A O 1
ATOM 2032 N N . TYR A 1 252 ? -12.033 6.425 35.110 1.00 83.25 252 TYR A N 1
ATOM 2033 C CA . TYR A 1 252 ? -11.763 6.079 36.508 1.00 83.25 252 TYR A CA 1
ATOM 2034 C C . TYR A 1 252 ? -10.617 6.902 37.118 1.00 83.25 252 TYR A C 1
ATOM 2036 O O . TYR A 1 252 ? -10.692 7.314 38.272 1.00 83.25 252 TYR A O 1
ATOM 2044 N N . TYR A 1 253 ? -9.557 7.170 36.350 1.00 76.94 253 TYR A N 1
ATOM 2045 C CA . TYR A 1 253 ? -8.435 7.993 36.815 1.00 76.94 253 TYR A CA 1
ATOM 2046 C C . TYR A 1 253 ? -8.672 9.508 36.695 1.00 76.94 253 TYR A C 1
ATOM 2048 O O . TYR A 1 253 ? -7.926 10.278 37.301 1.00 76.94 253 TYR A O 1
ATOM 2056 N N . ALA A 1 254 ? -9.672 9.941 35.924 1.00 75.38 254 ALA A N 1
ATOM 2057 C CA . ALA A 1 254 ? -10.020 11.349 35.741 1.00 75.38 254 ALA A CA 1
ATOM 2058 C C . ALA A 1 254 ? -11.038 11.865 36.770 1.00 75.38 254 ALA A C 1
ATOM 2060 O O . ALA A 1 254 ? -11.155 13.080 36.940 1.00 75.38 254 ALA A O 1
ATOM 2061 N N . GLU A 1 255 ? -11.768 10.983 37.459 1.00 60.12 255 GLU A N 1
ATOM 2062 C CA . GLU A 1 255 ? -12.665 11.394 38.539 1.00 60.12 255 GLU A CA 1
ATOM 2063 C C . GLU A 1 255 ? -11.854 11.938 39.735 1.00 60.12 255 GLU A C 1
ATOM 2065 O O . GLU A 1 255 ? -10.994 11.234 40.278 1.00 60.12 255 GLU A O 1
ATOM 2070 N N . PRO A 1 256 ? -12.083 13.197 40.163 1.00 55.84 256 PRO A N 1
ATOM 2071 C CA . PRO A 1 256 ? -11.443 13.722 41.359 1.00 55.84 256 PRO A CA 1
ATOM 2072 C C . PRO A 1 256 ? -11.941 12.944 42.583 1.00 55.84 256 PRO A C 1
ATOM 2074 O O . PRO A 1 256 ? -13.147 12.784 42.770 1.00 55.84 256 PRO A O 1
ATOM 2077 N N . LYS A 1 257 ? -10.993 12.461 43.395 1.00 55.62 257 LYS A N 1
ATOM 2078 C CA . LYS A 1 257 ? -11.263 11.836 44.697 1.00 55.62 257 LYS A CA 1
ATOM 2079 C C . LYS A 1 257 ? -11.940 12.793 45.671 1.00 55.62 257 LYS A C 1
ATOM 2081 O O . LYS A 1 257 ? -11.555 13.985 45.676 1.00 55.62 257 LYS A O 1
#

Radius of gyration: 29.86 Å; chains: 1; bounding box: 75×44×93 Å

Sequence (257 aa):
MNNPQFATLQRIVSQEPLHPTQNIPIEVKMEQSPMIVSTDLETLCRKKTLEDICEYLMDQDIECGLFNQLIQNEYINPDELSQNYKKKRTLKYALQIINGIDPNCPQVESLGKISECVIQLFQEDSKSEILKPLPSLIGLTGMITLFYQYVSKKVQTQAMWDWLDLLLPALSQLPYLKTSRSCSEEAIDILSETEIPDNLTNPEEFLMRITSIHQIIARYPVIATLEHIKTQLEKYHQSLNPSLVQQLIYQYYAEPK

InterPro domains:
  IPR052450 Telomeric Repeat-Binding Domain-Containing Protein [PTHR46734] (22-241)

Foldseek 3Di:
DDDVPPPPPPVPPDDDDDDDDDDDPDPPPPPPPPPPPPPVVVLVVVLVVQLLVVLQCLLVVNDDCVVVVCVVVVSDDPVPHDLLSVLSVLLVVLLVLLVPADLVQGDLVSLLSNLVSLLVNCVSVVPDPLSLCQLLLSLLLSLLNVLLCCLPVVDDLVVSVVSNCSSQNDCVSPVVSVVSSVLSVVLSVVSVPDDRDPPDPDSVVVLCVVPSSVVSCVVRVRNVSSVSSSVSSVVVSVVRDRRPVVVVVVVVVPDDD

Organism: NCBI:txid885315

Secondary structure (DSSP, 8-state):
---TTSSSSSSSS-------------------------HHHHHHHHHHHHHHHHHHHHHTT---THHHHHHHTTSS-GGGS-HHHHHHHHHHHHHHHHHT--TTS--HHHHHHHHHHHHHHHHHSTT-TTTTTHHHHHHHHHHHHHHHHHHHH---HHHHHHHHHHHS--TTT-GGGHHHHHHHHHHHHHHHHS---TT-S-HHHHHHHSHHHHHHHHHS-HHHHHHHHHHHHHHHHHHSPPPHHHHHHHHHHHS--